Protein AF-A0AAW5ZWX5-F1 (afdb_monomer_lite)

Secondary structure (DSSP, 8-state):
-PPPP--TT-EETTEEEEEEEEEETTEEEEEEEETTS-EEEEEGGGS--SHHHHTSTT--SS-HHHHTEEE-TTT--EEE-SS--SSSSHHHHHHHHHHHHHHHHHHHHHH-TTHHHHHHHHHHHHHHH-HHHHHHHHHHHHHHHHHHHHHHHT-HHHHHHHHHHHHHHHHHHHHHHHHHHHHHHHSS-HHHHHHHHHHHHHHHHHHHHHHHHHHTTSHHHHHHHHHHHHHHHHHHHHHHHH-HHHHHHHHHHHHHHHHHHHHHHHHHHHHHHHHHH--S-SSS----

Structure (mmCIF, N/CA/C/O backbone):
data_AF-A0AAW5ZWX5-F1
#
_entry.id   AF-A0AAW5ZWX5-F1
#
loop_
_atom_site.group_PDB
_atom_site.id
_atom_site.type_symbol
_atom_site.label_atom_id
_atom_site.label_alt_id
_atom_site.label_comp_id
_atom_site.label_asym_id
_atom_site.label_entity_id
_atom_site.label_seq_id
_atom_site.pdbx_PDB_ins_code
_atom_site.Cartn_x
_atom_site.Cartn_y
_atom_site.Cartn_z
_atom_site.occupancy
_atom_site.B_iso_or_equiv
_atom_site.auth_seq_id
_atom_site.auth_comp_id
_atom_site.auth_asym_id
_atom_site.auth_atom_id
_atom_site.pdbx_PDB_model_num
ATOM 1 N N . MET A 1 1 ? -37.765 9.827 68.245 1.00 47.25 1 MET A N 1
ATOM 2 C CA . MET A 1 1 ? -36.889 9.021 67.365 1.00 47.25 1 MET A CA 1
ATOM 3 C C . MET A 1 1 ? -37.736 8.563 66.187 1.00 47.25 1 MET A C 1
ATOM 5 O O . MET A 1 1 ? -38.776 7.971 66.452 1.00 47.25 1 MET A O 1
ATOM 9 N N . PRO A 1 2 ? -37.403 8.897 64.927 1.00 55.81 2 PRO A N 1
ATOM 10 C CA . PRO A 1 2 ? -38.155 8.380 63.786 1.00 55.81 2 PRO A CA 1
ATOM 11 C C . PRO A 1 2 ? -38.077 6.848 63.760 1.00 55.81 2 PRO A C 1
ATOM 13 O O . PRO A 1 2 ? -37.060 6.272 64.149 1.00 55.81 2 PRO A O 1
ATOM 16 N N . ALA A 1 3 ? -39.161 6.202 63.329 1.00 70.38 3 ALA A N 1
ATOM 17 C CA . ALA A 1 3 ? -39.229 4.750 63.227 1.00 70.38 3 ALA A CA 1
ATOM 18 C C . ALA A 1 3 ? -38.092 4.210 62.333 1.00 70.38 3 ALA A C 1
ATOM 20 O O . ALA A 1 3 ? -37.726 4.864 61.348 1.00 70.38 3 ALA A O 1
ATOM 21 N N . PRO A 1 4 ? -37.518 3.035 62.653 1.00 73.31 4 PRO A N 1
ATOM 22 C CA . PRO A 1 4 ? -36.452 2.447 61.854 1.00 73.31 4 PRO A CA 1
ATOM 23 C C . PRO A 1 4 ? -36.954 2.210 60.429 1.00 73.31 4 PRO A C 1
ATOM 25 O O . PRO A 1 4 ? -37.905 1.460 60.218 1.00 73.31 4 PRO A O 1
ATOM 28 N N . LEU A 1 5 ? -36.308 2.860 59.456 1.00 81.75 5 LEU A N 1
ATOM 29 C CA . LEU A 1 5 ? -36.684 2.781 58.047 1.00 81.75 5 LEU A CA 1
ATOM 30 C C . LEU A 1 5 ? -36.715 1.313 57.603 1.00 81.75 5 LEU A C 1
ATOM 32 O O . LEU A 1 5 ? -35.699 0.616 57.680 1.00 81.75 5 LEU A O 1
ATOM 36 N N . ASP A 1 6 ? -37.882 0.840 57.170 1.00 86.88 6 ASP A N 1
ATOM 37 C CA . ASP A 1 6 ? -38.039 -0.500 56.617 1.00 86.88 6 ASP A CA 1
ATOM 38 C C . ASP A 1 6 ? -38.201 -0.457 55.097 1.00 86.88 6 ASP A C 1
ATOM 40 O O . ASP A 1 6 ? -39.084 0.217 54.554 1.00 86.88 6 ASP A O 1
ATOM 44 N N . LEU A 1 7 ? -37.284 -1.139 54.415 1.00 86.81 7 LEU A N 1
ATOM 45 C CA . LEU A 1 7 ? -37.233 -1.247 52.965 1.00 86.81 7 LEU A CA 1
ATOM 46 C C . LEU A 1 7 ? -37.611 -2.650 52.486 1.00 86.81 7 LEU A C 1
ATOM 48 O O . LEU A 1 7 ? -37.669 -2.839 51.273 1.00 86.81 7 LEU A O 1
ATOM 52 N N . ALA A 1 8 ? -37.882 -3.604 53.386 1.00 89.56 8 ALA A N 1
ATOM 53 C CA . ALA A 1 8 ? -38.293 -4.956 53.019 1.00 89.56 8 ALA A CA 1
ATOM 54 C C . ALA A 1 8 ? -39.524 -4.934 52.093 1.00 89.56 8 ALA A C 1
ATOM 56 O O . ALA A 1 8 ? -40.445 -4.135 52.263 1.00 89.56 8 ALA A O 1
ATOM 57 N N . GLY A 1 9 ? -39.504 -5.769 51.054 1.00 89.50 9 GLY A N 1
ATOM 58 C CA . GLY A 1 9 ? -40.560 -5.859 50.044 1.00 89.50 9 GLY A CA 1
ATOM 59 C C . GLY A 1 9 ? -40.586 -4.728 49.008 1.00 89.50 9 GLY A C 1
ATOM 60 O O . GLY A 1 9 ? -41.332 -4.819 48.034 1.00 89.50 9 GLY A O 1
ATOM 61 N N . ARG A 1 10 ? -39.779 -3.665 49.154 1.00 91.38 10 ARG A N 1
ATOM 62 C CA . ARG A 1 10 ? -39.759 -2.560 48.181 1.00 91.38 10 ARG A CA 1
ATOM 63 C C . ARG A 1 10 ? -38.979 -2.919 46.918 1.00 91.38 10 ARG A C 1
ATOM 65 O O . ARG A 1 10 ? -37.985 -3.644 46.957 1.00 91.38 10 ARG A O 1
ATOM 72 N N . VAL A 1 11 ? -39.406 -2.342 45.794 1.00 91.31 11 VAL A N 1
ATOM 73 C CA . VAL A 1 11 ? -38.775 -2.516 44.479 1.00 91.31 11 VAL A CA 1
ATOM 74 C C . VAL A 1 11 ? -38.145 -1.202 44.018 1.00 91.31 11 VAL A C 1
ATOM 76 O O . VAL A 1 11 ? -38.793 -0.158 43.986 1.00 91.31 11 VAL A O 1
ATOM 79 N N . PHE A 1 12 ? -36.874 -1.265 43.632 1.00 89.44 12 PHE A N 1
ATOM 80 C CA . PHE A 1 12 ? -36.068 -0.155 43.141 1.00 89.44 12 PHE A CA 1
ATOM 81 C C . PHE A 1 12 ? -35.473 -0.514 41.774 1.00 89.44 12 PHE A C 1
ATOM 83 O O . PHE A 1 12 ? -34.408 -1.125 41.676 1.00 89.44 12 PHE A O 1
ATOM 90 N N . GLY A 1 13 ? -36.166 -0.141 40.695 1.00 89.56 13 GLY A N 1
ATOM 91 C CA . GLY A 1 13 ? -35.765 -0.507 39.335 1.00 89.56 13 GLY A CA 1
ATOM 92 C C . GLY A 1 13 ? -35.835 -2.021 39.119 1.00 89.56 13 GLY A C 1
ATOM 93 O O . GLY A 1 13 ? -36.920 -2.588 39.095 1.00 89.56 13 GLY A O 1
ATOM 94 N N . GLN A 1 14 ? -34.681 -2.671 38.967 1.00 90.69 14 GLN A N 1
ATOM 95 C CA . GLN A 1 14 ? -34.542 -4.126 38.839 1.00 90.69 14 GLN A CA 1
ATOM 96 C C . GLN A 1 14 ? -34.227 -4.839 40.163 1.00 90.69 14 GLN A C 1
ATOM 98 O O . GLN A 1 14 ? -34.049 -6.055 40.150 1.00 90.69 14 GLN A O 1
ATOM 103 N N . LEU A 1 15 ? -34.113 -4.123 41.285 1.00 94.56 15 LEU A N 1
ATOM 104 C CA . LEU A 1 15 ? -33.815 -4.699 42.599 1.00 94.56 15 LEU A CA 1
ATOM 105 C C . LEU A 1 15 ? -35.076 -4.795 43.459 1.00 94.56 15 LEU A C 1
ATOM 107 O O . LEU A 1 15 ? -35.760 -3.798 43.659 1.00 94.56 15 LEU A O 1
ATOM 111 N N . THR A 1 16 ? -35.332 -5.963 44.035 1.00 94.81 16 THR A N 1
ATOM 112 C CA . THR A 1 16 ? -36.359 -6.199 45.055 1.00 94.81 16 THR A CA 1
ATOM 113 C C . THR A 1 16 ? -35.671 -6.450 46.390 1.00 94.81 16 THR A C 1
ATOM 115 O O . THR A 1 16 ? -34.861 -7.370 46.503 1.00 94.81 16 THR A O 1
ATOM 118 N N . VAL A 1 17 ? -35.968 -5.645 47.405 1.00 95.12 17 VAL A N 1
ATOM 119 C CA . VAL A 1 17 ? -35.427 -5.837 48.756 1.00 95.12 17 VAL A CA 1
ATOM 120 C C . VAL A 1 17 ? -36.163 -6.999 49.419 1.00 95.12 17 VAL A C 1
ATOM 122 O O . VAL A 1 17 ? -37.382 -6.953 49.561 1.00 95.12 17 VAL A O 1
ATOM 125 N N . LEU A 1 18 ? -35.431 -8.038 49.813 1.00 94.38 18 LEU A N 1
ATOM 126 C CA . LEU A 1 18 ? -35.999 -9.213 50.473 1.00 94.38 18 LEU A CA 1
ATOM 127 C C . LEU A 1 18 ? -36.124 -8.970 51.976 1.00 94.38 18 LEU A C 1
ATOM 129 O O . LEU A 1 18 ? -37.216 -9.019 52.527 1.00 94.38 18 LEU A O 1
ATOM 133 N N . GLU A 1 19 ? -35.002 -8.661 52.620 1.00 93.56 19 GLU A N 1
ATOM 134 C CA . GLU A 1 19 ? -34.905 -8.579 54.075 1.00 93.56 19 GLU A CA 1
ATOM 135 C C . GLU A 1 19 ? -33.759 -7.660 54.517 1.00 93.56 19 GLU A C 1
ATOM 137 O O . GLU A 1 19 ? -32.901 -7.249 53.720 1.00 93.56 19 GLU A O 1
ATOM 142 N N . ARG A 1 20 ? -33.754 -7.325 55.811 1.00 91.94 20 ARG A N 1
ATOM 143 C CA . ARG A 1 20 ? -32.635 -6.625 56.451 1.00 91.94 20 ARG A CA 1
ATOM 144 C C . ARG A 1 20 ? -31.433 -7.564 56.523 1.00 91.94 20 ARG A C 1
ATOM 146 O O . ARG A 1 20 ? -31.538 -8.655 57.069 1.00 91.94 20 ARG A O 1
ATOM 153 N N . GLY A 1 21 ? -30.305 -7.121 55.975 1.00 89.06 21 GLY A N 1
ATOM 154 C CA . GLY A 1 21 ? -29.032 -7.830 56.067 1.00 89.06 21 GLY A CA 1
ATOM 155 C C . GLY A 1 21 ? -28.239 -7.453 57.319 1.00 89.06 21 GLY A C 1
ATOM 156 O O . GLY A 1 21 ? -28.729 -6.766 58.220 1.00 89.06 21 GLY A O 1
ATOM 157 N N . GLU A 1 22 ? -26.978 -7.874 57.348 1.00 88.81 22 GLU A N 1
ATOM 158 C CA . GLU A 1 22 ? -26.057 -7.572 58.441 1.00 88.81 22 GLU A CA 1
ATOM 159 C C . GLU A 1 22 ? -25.723 -6.071 58.508 1.00 88.81 22 GLU A C 1
ATOM 161 O O . GLU A 1 22 ? -25.629 -5.367 57.497 1.00 88.81 22 GLU A O 1
ATOM 166 N N . LYS A 1 23 ? -25.550 -5.548 59.722 1.00 87.56 23 LYS A N 1
ATOM 167 C CA . LYS A 1 23 ? -25.126 -4.163 59.926 1.00 87.56 23 LYS A CA 1
ATOM 168 C C . LYS A 1 23 ? -23.601 -4.104 59.985 1.00 87.56 23 LYS A C 1
ATOM 170 O O . LYS A 1 23 ? -22.999 -4.540 60.959 1.00 87.56 23 LYS A O 1
ATOM 175 N N . LEU A 1 24 ? -22.984 -3.503 58.970 1.00 86.19 24 LEU A N 1
ATOM 176 C CA . LEU A 1 24 ? -21.535 -3.298 58.903 1.00 86.19 24 LEU A CA 1
ATOM 177 C C . LEU A 1 24 ? -21.199 -1.858 59.313 1.00 86.19 24 LEU A C 1
ATOM 179 O O . LEU A 1 24 ? -21.461 -0.896 58.580 1.00 86.19 24 LEU A O 1
ATOM 183 N N . GLY A 1 25 ? -20.631 -1.706 60.511 1.00 86.25 25 GLY A N 1
ATOM 184 C CA . GLY A 1 25 ? -20.305 -0.407 61.102 1.00 86.25 25 GLY A CA 1
ATOM 185 C C . GLY A 1 25 ? -21.554 0.448 61.344 1.00 86.25 25 GLY A C 1
ATOM 186 O O . GLY A 1 25 ? -22.499 0.035 62.017 1.00 86.25 25 GLY A O 1
ATOM 187 N N . THR A 1 26 ? -21.577 1.660 60.788 1.00 85.12 26 THR A N 1
ATOM 188 C CA . THR A 1 26 ? -22.726 2.578 60.892 1.00 85.12 26 THR A CA 1
ATOM 189 C C . THR A 1 26 ? -23.783 2.360 59.809 1.00 85.12 26 THR A C 1
ATOM 191 O O . THR A 1 26 ? -24.870 2.930 59.898 1.00 85.12 26 THR A O 1
ATOM 194 N N . THR A 1 27 ? -23.499 1.541 58.791 1.00 86.94 27 THR A N 1
ATOM 195 C CA . THR A 1 27 ? -24.367 1.380 57.618 1.00 86.94 27 THR A CA 1
ATOM 196 C C . THR A 1 27 ? -25.171 0.086 57.700 1.00 86.94 27 THR A C 1
ATOM 198 O O . THR A 1 27 ? -24.612 -1.000 57.825 1.00 86.94 27 THR A O 1
ATOM 201 N N . GLN A 1 28 ? -26.494 0.195 57.576 1.00 90.81 28 GLN A N 1
ATOM 202 C CA . GLN A 1 28 ? -27.381 -0.956 57.408 1.00 90.81 28 GLN A CA 1
ATOM 203 C C . GLN A 1 28 ? -27.284 -1.493 55.975 1.00 90.81 28 GLN A C 1
ATOM 205 O O . GLN A 1 28 ? -27.368 -0.713 55.020 1.00 90.81 28 GLN A O 1
ATOM 210 N N . TRP A 1 29 ? -27.142 -2.808 55.815 1.00 92.81 29 TRP A N 1
ATOM 211 C CA . TRP A 1 29 ? -27.197 -3.468 54.510 1.00 92.81 29 TRP A CA 1
ATOM 212 C C . TRP A 1 29 ? -28.540 -4.164 54.310 1.00 92.81 29 TRP A C 1
ATOM 214 O O . TRP A 1 29 ? -29.235 -4.522 55.263 1.00 92.81 29 TRP A O 1
ATOM 224 N N . TRP A 1 30 ? -28.921 -4.311 53.049 1.00 94.06 30 TRP A N 1
ATOM 225 C CA . TRP A 1 30 ? -30.201 -4.865 52.632 1.00 94.06 30 TRP A CA 1
ATOM 226 C C . TRP A 1 30 ? -29.962 -5.965 51.612 1.00 94.06 30 TRP A C 1
ATOM 228 O O . TRP A 1 30 ? -29.302 -5.728 50.594 1.00 94.06 30 TRP A O 1
ATOM 238 N N . ARG A 1 31 ? -30.523 -7.148 51.863 1.00 94.12 31 ARG A N 1
ATOM 239 C CA . ARG A 1 31 ? -30.413 -8.281 50.948 1.00 94.12 31 ARG A CA 1
ATOM 240 C C . ARG A 1 31 ? -31.377 -8.058 49.792 1.00 94.12 31 ARG A C 1
ATOM 242 O O . ARG A 1 31 ? -32.594 -8.077 49.975 1.00 94.12 31 ARG A O 1
ATOM 249 N N . CYS A 1 32 ? -30.843 -7.799 48.604 1.00 94.81 32 CYS A N 1
ATOM 250 C CA . CYS A 1 32 ? -31.632 -7.428 47.432 1.00 94.81 32 CYS A CA 1
ATOM 251 C C . CYS A 1 32 ? -31.537 -8.508 46.352 1.00 94.81 32 CYS A C 1
ATOM 253 O O . CYS A 1 32 ? -30.446 -8.959 46.009 1.00 94.81 32 CYS A O 1
ATOM 255 N N . ARG A 1 33 ? -32.671 -8.892 45.761 1.00 94.19 33 ARG A N 1
ATOM 256 C CA . ARG A 1 33 ? -32.747 -9.780 44.596 1.00 94.19 33 ARG A CA 1
ATOM 257 C C . ARG A 1 33 ? -32.938 -8.963 43.328 1.00 94.19 33 ARG A C 1
ATOM 259 O O . ARG A 1 33 ? -33.890 -8.204 43.210 1.00 94.19 33 ARG A O 1
ATOM 266 N N . CYS A 1 34 ? -32.047 -9.136 42.363 1.00 94.69 34 CYS A N 1
ATOM 267 C CA . CYS A 1 34 ? -32.201 -8.565 41.032 1.00 94.69 34 CYS A CA 1
ATOM 268 C C . CYS A 1 34 ? -33.161 -9.407 40.182 1.00 94.69 34 CYS A C 1
ATOM 270 O O . CYS A 1 34 ? -33.232 -10.626 40.354 1.00 94.69 34 CYS A O 1
ATOM 272 N N . THR A 1 35 ? -33.822 -8.792 39.202 1.00 92.25 35 THR A N 1
ATOM 273 C CA . THR A 1 35 ? -34.637 -9.488 38.185 1.00 92.25 35 THR A CA 1
ATOM 274 C C . THR A 1 35 ? -33.859 -10.575 37.436 1.00 92.25 35 THR A C 1
ATOM 276 O O . THR A 1 35 ? -34.441 -11.580 37.045 1.00 92.25 35 THR A O 1
ATOM 279 N N . CYS A 1 36 ? -32.531 -10.447 37.317 1.00 88.50 36 CYS A N 1
ATOM 280 C CA . CYS A 1 36 ? -31.659 -11.489 36.761 1.00 88.50 36 CYS A CA 1
ATOM 281 C C . CYS A 1 36 ? -31.446 -12.706 37.689 1.00 88.50 36 CYS A C 1
ATOM 283 O O . CYS A 1 36 ? -30.623 -13.566 37.390 1.00 88.50 36 CYS A O 1
ATOM 285 N N . GLY A 1 37 ? -32.090 -12.745 38.860 1.00 89.81 37 GLY A N 1
ATOM 286 C CA . GLY A 1 37 ? -31.992 -13.826 39.844 1.00 89.81 37 GLY A CA 1
ATOM 287 C C . GLY A 1 37 ? -30.836 -13.707 40.843 1.00 89.81 37 GLY A C 1
ATOM 288 O O . GLY A 1 37 ? -30.843 -14.409 41.850 1.00 89.81 37 GLY A O 1
ATOM 289 N N . ARG A 1 38 ? -29.869 -12.803 40.626 1.00 91.44 38 ARG A N 1
ATOM 290 C CA . ARG A 1 38 ? -28.740 -12.600 41.550 1.00 91.44 38 ARG A CA 1
ATOM 291 C C . ARG A 1 38 ? -29.207 -11.912 42.831 1.00 91.44 38 ARG A C 1
ATOM 293 O O . ARG A 1 38 ? -29.850 -10.866 42.759 1.00 91.44 38 ARG A O 1
ATOM 300 N N . VAL A 1 39 ? -28.807 -12.458 43.974 1.00 94.06 39 VAL A N 1
ATOM 301 C CA . VAL A 1 39 ? -28.972 -11.826 45.286 1.00 94.06 39 VAL A CA 1
ATOM 302 C C . VAL A 1 39 ? -27.648 -11.175 45.689 1.00 94.06 39 VAL A C 1
ATOM 304 O O . VAL A 1 39 ? -26.603 -11.817 45.599 1.00 94.06 39 VAL A O 1
ATOM 307 N N . GLU A 1 40 ? -27.676 -9.900 46.070 1.00 93.00 40 GLU A N 1
ATOM 308 C CA . GLU A 1 40 ? -26.515 -9.170 46.590 1.00 93.00 40 GLU A CA 1
ATOM 309 C C . GLU A 1 40 ? -26.921 -8.273 47.763 1.00 93.00 40 GLU A C 1
ATOM 311 O O . GLU A 1 40 ? -28.025 -7.721 47.781 1.00 93.00 40 GLU A O 1
ATOM 316 N N . ASP A 1 41 ? -26.026 -8.125 48.737 1.00 93.69 41 ASP A N 1
ATOM 317 C CA . ASP A 1 41 ? -26.229 -7.208 49.852 1.00 93.69 41 ASP A CA 1
ATOM 318 C C . ASP A 1 41 ? -25.810 -5.797 49.427 1.00 93.69 41 ASP A C 1
ATOM 320 O O . ASP A 1 41 ? -24.696 -5.568 48.946 1.00 93.69 41 ASP A O 1
ATOM 324 N N . ILE A 1 42 ? -26.728 -4.841 49.569 1.00 91.75 42 ILE A N 1
ATOM 325 C CA . ILE A 1 42 ? -26.547 -3.458 49.122 1.00 91.75 42 ILE A CA 1
ATOM 326 C C . ILE A 1 42 ? -26.645 -2.535 50.338 1.00 91.75 42 ILE A C 1
ATOM 328 O O . ILE A 1 42 ? -27.607 -2.632 51.106 1.00 91.75 42 ILE A O 1
ATOM 332 N N . PRO A 1 43 ? -25.692 -1.607 50.533 1.00 91.75 43 PRO A N 1
ATOM 333 C CA . PRO A 1 43 ? -25.765 -0.666 51.638 1.00 91.75 43 PRO A CA 1
ATOM 334 C C . PRO A 1 43 ? -26.931 0.313 51.444 1.00 91.75 43 PRO A C 1
ATOM 336 O O . PRO A 1 43 ? -27.180 0.792 50.336 1.00 91.75 43 PRO A O 1
ATOM 339 N N . GLN A 1 44 ? -27.610 0.670 52.537 1.00 89.62 44 GLN A N 1
ATOM 340 C CA . GLN A 1 44 ? -28.824 1.495 52.515 1.00 89.62 44 GLN A CA 1
ATOM 341 C C . GLN A 1 44 ? -28.659 2.813 51.743 1.00 89.62 44 GLN A C 1
ATOM 343 O O . GLN A 1 44 ? -29.567 3.210 51.020 1.00 89.62 44 GLN A O 1
ATOM 348 N N . HIS A 1 45 ? -27.501 3.474 51.844 1.00 87.12 45 HIS A N 1
ATOM 349 C CA . HIS A 1 45 ? -27.251 4.756 51.172 1.00 87.12 45 HIS A CA 1
ATOM 350 C C . HIS A 1 45 ? -27.207 4.664 49.636 1.00 87.12 45 HIS A C 1
ATOM 352 O O . HIS A 1 45 ? -27.321 5.692 48.975 1.00 87.12 45 HIS A O 1
ATOM 358 N N . ARG A 1 46 ? -27.051 3.460 49.064 1.00 90.69 46 ARG A N 1
ATOM 359 C CA . ARG A 1 46 ? -27.099 3.220 47.612 1.00 90.69 46 ARG A CA 1
ATOM 360 C C . ARG A 1 46 ? -28.492 2.866 47.101 1.00 90.69 46 ARG A C 1
ATOM 362 O O . ARG A 1 46 ? -28.688 2.811 45.888 1.00 90.69 46 ARG A O 1
ATOM 369 N N . LEU A 1 47 ? -29.453 2.625 47.991 1.00 90.38 47 LEU A N 1
ATOM 370 C CA . LEU A 1 47 ? -30.842 2.375 47.620 1.00 90.38 47 LEU A CA 1
ATOM 371 C C . LEU A 1 47 ? -31.614 3.703 47.568 1.00 90.38 47 LEU A C 1
ATOM 373 O O . LEU A 1 47 ? -31.490 4.518 48.484 1.00 90.38 47 LEU A O 1
ATOM 377 N N . PRO A 1 48 ? -32.444 3.944 46.540 1.00 86.56 48 PRO A N 1
ATOM 378 C CA . PRO A 1 48 ? -33.206 5.182 46.399 1.00 86.56 48 PRO A CA 1
ATOM 379 C C . PRO A 1 48 ? -34.420 5.195 47.343 1.00 86.56 48 PRO A C 1
ATOM 381 O O . PRO A 1 48 ? -35.564 5.069 46.917 1.00 86.56 48 PRO A O 1
ATOM 384 N N . HIS A 1 49 ? -34.168 5.343 48.644 1.00 84.19 49 HIS A N 1
ATOM 385 C CA . HIS A 1 49 ? -35.208 5.345 49.677 1.00 84.19 49 HIS A CA 1
ATOM 386 C C . HIS A 1 49 ? -35.771 6.742 49.998 1.00 84.19 49 HIS A C 1
ATOM 388 O O . HIS A 1 49 ? -36.799 6.849 50.662 1.00 84.19 49 HIS A O 1
ATOM 394 N N . SER A 1 50 ? -35.101 7.817 49.569 1.00 82.12 50 SER A N 1
ATOM 395 C CA . SER A 1 50 ? -35.542 9.208 49.738 1.00 82.12 50 SER A CA 1
ATOM 396 C C . SER A 1 50 ? -35.227 10.045 48.494 1.00 82.12 50 SER A C 1
ATOM 398 O O . SER A 1 50 ? -34.359 9.686 47.691 1.00 82.12 50 SER A O 1
ATOM 400 N N . ASN A 1 51 ? -35.893 11.198 48.355 1.00 79.06 51 ASN A N 1
ATOM 401 C CA . ASN A 1 51 ? -35.628 12.144 47.263 1.00 79.06 51 ASN A CA 1
ATOM 402 C C . ASN A 1 51 ? -34.177 12.649 47.257 1.00 79.06 51 ASN A C 1
ATOM 404 O O . ASN A 1 51 ? -33.585 12.797 46.192 1.00 79.06 51 ASN A O 1
ATOM 408 N N . THR A 1 52 ? -33.579 12.851 48.433 1.00 76.06 52 THR A N 1
ATOM 409 C CA . THR A 1 52 ? -32.170 13.247 48.567 1.00 76.06 52 THR A CA 1
ATOM 410 C C . THR A 1 52 ? -31.207 12.147 48.130 1.00 76.06 52 THR A C 1
ATOM 412 O O . THR A 1 52 ? -30.187 12.445 47.511 1.00 76.06 52 THR A O 1
ATOM 415 N N . THR A 1 53 ? -31.524 10.876 48.396 1.00 75.19 53 THR A N 1
ATOM 416 C CA . THR A 1 53 ? -30.692 9.753 47.948 1.00 75.19 53 THR A CA 1
ATOM 417 C C . THR A 1 53 ? -30.781 9.581 46.434 1.00 75.19 53 THR A C 1
ATOM 419 O O . THR A 1 53 ? -29.753 9.395 45.794 1.00 75.19 53 THR A O 1
ATOM 422 N N . ARG A 1 54 ? -31.967 9.753 45.830 1.00 71.94 54 ARG A N 1
ATOM 423 C CA . ARG A 1 54 ? -32.202 9.584 44.381 1.00 71.94 54 ARG A CA 1
ATOM 424 C C . ARG A 1 54 ? -31.342 10.492 43.486 1.00 71.94 54 ARG A C 1
ATOM 426 O O . ARG A 1 54 ? -31.081 10.128 42.344 1.00 71.94 54 ARG A O 1
ATOM 433 N N . ALA A 1 55 ? -30.891 11.638 43.999 1.00 76.62 55 ALA A N 1
ATOM 434 C CA . ALA A 1 55 ? -30.039 12.586 43.277 1.00 76.62 55 ALA A CA 1
ATOM 435 C C . ALA A 1 55 ? -28.540 12.211 43.264 1.00 76.62 55 ALA A C 1
ATOM 437 O O . ALA A 1 55 ? -27.749 12.872 42.588 1.00 76.62 55 ALA A O 1
ATOM 438 N N . ARG A 1 56 ? -28.116 11.178 44.006 1.00 80.94 56 ARG A N 1
ATOM 439 C CA . ARG A 1 56 ? -26.699 10.797 44.096 1.00 80.94 56 ARG A CA 1
ATOM 440 C C . ARG A 1 56 ? -26.264 9.893 42.939 1.00 80.94 56 ARG A C 1
ATOM 442 O O . ARG A 1 56 ? -27.028 9.072 42.440 1.00 80.94 56 ARG A O 1
ATOM 449 N N . ARG A 1 57 ? -24.995 10.014 42.534 1.00 79.06 57 ARG A N 1
ATOM 450 C CA . ARG A 1 57 ? -24.400 9.230 41.430 1.00 79.06 57 ARG A CA 1
ATOM 451 C C . ARG A 1 57 ? -24.150 7.756 41.770 1.00 79.06 57 ARG A C 1
ATOM 453 O O . ARG A 1 57 ? -23.955 6.958 40.861 1.00 79.06 57 ARG A O 1
ATOM 460 N N . ASP A 1 58 ? -24.107 7.397 43.049 1.00 85.06 58 ASP A N 1
ATOM 461 C CA . ASP A 1 58 ? -23.783 6.052 43.536 1.00 85.06 58 ASP A CA 1
ATOM 462 C C . ASP A 1 58 ? -25.015 5.172 43.801 1.00 85.06 58 ASP A C 1
ATOM 464 O O . ASP A 1 58 ? -24.860 4.012 44.192 1.00 85.06 58 ASP A O 1
ATOM 468 N N . VAL A 1 59 ? -26.219 5.698 43.553 1.00 89.88 59 VAL A N 1
ATOM 469 C CA . VAL A 1 59 ? -27.473 4.944 43.646 1.00 89.88 59 VAL A CA 1
ATOM 470 C C . VAL A 1 59 ? -27.488 3.802 42.641 1.00 89.88 59 VAL A C 1
ATOM 472 O O . VAL A 1 59 ? -27.101 3.952 41.480 1.00 89.88 59 VAL A O 1
ATOM 475 N N . VAL A 1 60 ? -27.975 2.647 43.082 1.00 90.38 60 VAL A N 1
ATOM 476 C CA . VAL A 1 60 ? -28.030 1.431 42.277 1.00 90.38 60 VAL A CA 1
ATOM 477 C C . VAL A 1 60 ? -29.473 0.999 42.056 1.00 90.38 60 VAL A C 1
ATOM 479 O O . VAL A 1 60 ? -30.290 1.008 42.970 1.00 90.38 60 VAL A O 1
ATOM 482 N N . TYR A 1 61 ? -29.770 0.603 40.821 1.00 90.75 61 TYR A N 1
ATOM 483 C CA . TYR A 1 61 ? -31.096 0.134 40.403 1.00 90.75 61 TYR A CA 1
ATOM 484 C C . TYR A 1 61 ? -31.070 -1.305 39.870 1.00 90.75 61 TYR A C 1
ATOM 486 O O . TYR A 1 61 ? -32.096 -1.818 39.448 1.00 90.75 61 TYR A O 1
ATOM 494 N N . ALA A 1 62 ? -29.904 -1.954 39.835 1.00 90.56 62 ALA A N 1
ATOM 495 C CA . ALA A 1 62 ? -29.720 -3.332 39.379 1.00 90.56 62 ALA A CA 1
ATOM 496 C C . ALA A 1 62 ? -28.482 -3.940 40.053 1.00 90.56 62 ALA A C 1
ATOM 498 O O . ALA A 1 62 ? -27.649 -3.202 40.597 1.00 90.56 62 ALA A O 1
ATOM 499 N N . CYS A 1 63 ? -28.323 -5.267 39.987 1.00 89.44 63 CYS A N 1
ATOM 500 C CA . CYS A 1 63 ? -27.148 -5.913 40.572 1.00 89.44 63 CYS A CA 1
ATOM 501 C C . CYS A 1 63 ? -25.844 -5.442 39.910 1.00 89.44 63 CYS A C 1
ATOM 503 O O . CYS A 1 63 ? -25.849 -4.924 38.787 1.00 89.44 63 CYS A O 1
ATOM 505 N N . ALA A 1 64 ? -24.704 -5.647 40.570 1.00 86.12 64 ALA A N 1
ATOM 506 C CA . ALA A 1 64 ? -23.394 -5.306 40.015 1.00 86.12 64 ALA A CA 1
ATOM 507 C C . ALA A 1 64 ? -23.161 -5.915 38.619 1.00 86.12 64 ALA A C 1
ATOM 509 O O . ALA A 1 64 ? -22.537 -5.275 37.775 1.00 86.12 64 ALA A O 1
ATOM 510 N N . ASN A 1 65 ? -23.710 -7.105 38.346 1.00 85.50 65 ASN A N 1
ATOM 511 C CA . ASN A 1 65 ? -23.559 -7.772 37.054 1.00 85.50 65 ASN A CA 1
ATOM 512 C C . ASN A 1 65 ? -24.381 -7.092 35.945 1.00 85.50 65 ASN A C 1
ATOM 514 O O . ASN A 1 65 ? -23.842 -6.721 34.901 1.00 85.50 65 ASN A O 1
ATOM 518 N N . CYS A 1 66 ? -25.670 -6.850 36.199 1.00 86.75 66 CYS A N 1
ATOM 519 C CA . CYS A 1 66 ? -26.566 -6.146 35.278 1.00 86.75 66 CYS A CA 1
ATOM 520 C C . CYS A 1 66 ? -26.062 -4.730 34.976 1.00 86.75 66 CYS A C 1
ATOM 522 O O . CYS A 1 66 ? -26.033 -4.326 33.820 1.00 86.75 66 CYS A O 1
ATOM 524 N N . ARG A 1 67 ? -25.549 -4.008 35.982 1.00 85.06 67 ARG A N 1
ATOM 525 C CA . ARG A 1 67 ? -24.947 -2.674 35.792 1.00 85.06 67 ARG A CA 1
ATOM 526 C C . ARG A 1 67 ? -23.663 -2.686 34.959 1.00 85.06 67 ARG A C 1
ATOM 528 O O . ARG A 1 67 ? -23.329 -1.685 34.334 1.00 85.06 67 ARG A O 1
ATOM 535 N N . GLN A 1 68 ? -22.929 -3.796 34.965 1.00 84.75 68 GLN A N 1
ATOM 536 C CA . GLN A 1 68 ? -21.706 -3.979 34.176 1.00 84.75 68 GLN A CA 1
ATOM 537 C C . GLN A 1 68 ? -21.973 -4.608 32.804 1.00 84.75 68 GLN A C 1
ATOM 539 O O . GLN A 1 68 ? -21.028 -4.800 32.037 1.00 84.75 68 GLN A O 1
ATOM 544 N N . THR A 1 69 ? -23.232 -4.935 32.497 1.00 86.88 69 THR A N 1
ATOM 545 C CA . THR A 1 69 ? -23.628 -5.479 31.196 1.00 86.88 69 THR A CA 1
ATOM 546 C C . THR A 1 69 ? -23.607 -4.362 30.163 1.00 86.88 69 THR A C 1
ATOM 548 O O . THR A 1 69 ? -24.189 -3.299 30.363 1.00 86.88 69 THR A O 1
ATOM 551 N N . ARG A 1 70 ? -22.916 -4.596 29.053 1.00 87.62 70 ARG A N 1
ATOM 552 C CA . ARG A 1 70 ? -22.774 -3.668 27.931 1.00 87.62 70 ARG A CA 1
ATOM 553 C C . ARG A 1 70 ? -23.058 -4.398 26.635 1.00 87.62 70 ARG A C 1
ATOM 555 O O . ARG A 1 70 ? -22.833 -5.599 26.548 1.00 87.62 70 ARG A O 1
ATOM 562 N N . ILE A 1 71 ? -23.499 -3.667 25.623 1.00 91.25 71 ILE A N 1
ATOM 563 C CA . ILE A 1 71 ? -23.659 -4.190 24.266 1.00 91.25 71 ILE A CA 1
ATOM 564 C C . ILE A 1 71 ? -22.387 -3.863 23.489 1.00 91.25 71 ILE A C 1
ATOM 566 O O . ILE A 1 71 ? -21.911 -2.728 23.517 1.00 91.25 71 ILE A O 1
ATOM 570 N N . CYS A 1 72 ? -21.805 -4.858 22.829 1.00 94.19 72 CYS A N 1
ATOM 571 C CA . CYS A 1 72 ? -20.628 -4.654 21.999 1.00 94.19 72 CYS A CA 1
ATOM 572 C C . CYS A 1 72 ? -20.989 -3.825 20.765 1.00 94.19 72 CYS A C 1
ATOM 574 O O . CYS A 1 72 ? -21.827 -4.242 19.970 1.00 94.19 72 CYS A O 1
ATOM 576 N N . SER A 1 73 ? -20.294 -2.704 20.554 1.00 92.69 73 SER A N 1
ATOM 577 C CA . SER A 1 73 ? -20.491 -1.843 19.378 1.00 92.69 73 SER A CA 1
ATOM 578 C C . SER A 1 73 ? -20.128 -2.512 18.047 1.00 92.69 73 SER A C 1
ATOM 580 O O . SER A 1 73 ? -20.512 -2.010 16.998 1.00 92.69 73 SER A O 1
ATOM 582 N N . GLN A 1 74 ? -19.384 -3.623 18.083 1.00 93.75 74 GLN A N 1
ATOM 583 C CA . GLN A 1 74 ? -18.934 -4.339 16.892 1.00 93.75 74 GLN A CA 1
ATOM 584 C C . GLN A 1 74 ? -19.830 -5.524 16.517 1.00 93.75 74 GLN A C 1
ATOM 586 O O . GLN A 1 74 ? -20.118 -5.713 15.340 1.00 93.75 74 GLN A O 1
ATOM 591 N N . CYS A 1 75 ? -20.213 -6.362 17.486 1.00 94.38 75 CYS A N 1
ATOM 592 C CA . CYS A 1 75 ? -20.952 -7.603 17.223 1.00 94.38 75 CYS A CA 1
ATOM 593 C C . CYS A 1 75 ? -22.358 -7.641 17.830 1.00 94.38 75 CYS A C 1
ATOM 595 O O . CYS A 1 75 ? -23.066 -8.617 17.626 1.00 94.38 75 CYS A O 1
ATOM 597 N N . GLY A 1 76 ? -22.764 -6.625 18.598 1.00 91.75 76 GLY A N 1
ATOM 598 C CA . GLY A 1 76 ? -24.085 -6.569 19.232 1.00 91.75 76 GLY A CA 1
ATOM 599 C C . GLY A 1 76 ? -24.263 -7.491 20.444 1.00 91.75 76 GLY A C 1
ATOM 600 O O . GLY A 1 76 ? -25.268 -7.393 21.139 1.00 91.75 76 GLY A O 1
ATOM 601 N N . ASN A 1 77 ? -23.286 -8.347 20.757 1.00 92.75 77 ASN A N 1
ATOM 602 C CA . ASN A 1 77 ? -23.386 -9.243 21.906 1.00 92.75 77 ASN A CA 1
ATOM 603 C C . ASN A 1 77 ? -23.304 -8.481 23.229 1.00 92.75 77 ASN A C 1
ATOM 605 O O . ASN A 1 77 ? -22.496 -7.560 23.394 1.00 92.75 77 ASN A O 1
ATOM 609 N N . THR A 1 78 ? -24.093 -8.925 24.203 1.00 91.31 78 THR A N 1
ATOM 610 C CA . THR A 1 78 ? -24.003 -8.459 25.585 1.00 91.31 78 THR A CA 1
ATOM 611 C C . THR A 1 78 ? -22.779 -9.057 26.270 1.00 91.31 78 THR A C 1
ATOM 613 O O . THR A 1 78 ? -22.541 -10.260 26.186 1.00 91.31 78 THR A O 1
ATOM 616 N N . PHE A 1 79 ? -22.002 -8.237 26.970 1.00 90.62 79 PHE A N 1
ATOM 617 C CA . PHE A 1 79 ? -20.812 -8.669 27.697 1.00 90.62 79 PHE A CA 1
ATOM 618 C C . PHE A 1 79 ? -20.639 -7.885 28.997 1.00 90.62 79 PHE A C 1
ATOM 620 O O . PHE A 1 79 ? -21.147 -6.774 29.139 1.00 90.62 79 PHE A O 1
ATOM 627 N N . HIS A 1 80 ? -19.867 -8.441 29.929 1.00 87.69 80 HIS A N 1
ATOM 628 C CA . HIS A 1 80 ? -19.517 -7.764 31.174 1.00 87.69 80 HIS A CA 1
ATOM 629 C C . HIS A 1 80 ? -18.112 -7.172 31.102 1.00 87.69 80 HIS A C 1
ATOM 631 O O . HIS A 1 80 ? -17.171 -7.792 30.592 1.00 87.69 80 HIS A O 1
ATOM 637 N N . ALA A 1 81 ? -17.953 -5.958 31.622 1.00 82.75 81 ALA A N 1
ATOM 638 C CA . ALA A 1 81 ? -16.644 -5.342 31.770 1.00 82.75 81 ALA A CA 1
ATOM 639 C C . ALA A 1 81 ? -16.570 -4.469 33.017 1.00 82.75 81 ALA A C 1
ATOM 641 O O . ALA A 1 81 ? -17.432 -3.623 33.250 1.00 82.75 81 ALA A O 1
ATOM 642 N N . LYS A 1 82 ? -15.488 -4.653 33.782 1.00 78.69 82 LYS A N 1
ATOM 643 C CA . LYS A 1 82 ? -15.175 -3.827 34.954 1.00 78.69 82 LYS A CA 1
ATOM 644 C C . LYS A 1 82 ? -14.822 -2.388 34.560 1.00 78.69 82 LYS A C 1
ATOM 646 O O . LYS A 1 82 ? -15.169 -1.459 35.277 1.00 78.69 82 LYS A O 1
ATOM 651 N N . MET A 1 83 ? -14.155 -2.211 33.417 1.00 79.75 83 MET A N 1
ATOM 652 C CA . MET A 1 83 ? -13.760 -0.910 32.870 1.00 79.75 83 MET A CA 1
ATOM 653 C C . MET A 1 83 ? -14.592 -0.526 31.642 1.00 79.75 83 MET A C 1
ATOM 655 O O . MET A 1 83 ? -15.104 -1.408 30.942 1.00 79.75 83 MET A O 1
ATOM 659 N N . PRO A 1 84 ? -14.727 0.782 31.352 1.00 80.75 84 PRO A N 1
ATOM 660 C CA . PRO A 1 84 ? -15.487 1.243 30.209 1.00 80.75 84 PRO A CA 1
ATOM 661 C C . PRO A 1 84 ? -14.790 0.905 28.892 1.00 80.75 84 PRO A C 1
ATOM 663 O O . PRO A 1 84 ? -13.922 1.634 28.430 1.00 80.75 84 PRO A O 1
ATOM 666 N N . ARG A 1 85 ? -15.216 -0.194 28.267 1.00 86.00 85 ARG A N 1
ATOM 667 C CA . ARG A 1 85 ? -14.842 -0.561 26.896 1.00 86.00 85 ARG A CA 1
ATOM 668 C C . ARG A 1 85 ? -16.074 -0.649 26.002 1.00 86.00 85 ARG A C 1
ATOM 670 O O . ARG A 1 85 ? -17.171 -0.943 26.486 1.00 86.00 85 ARG A O 1
ATOM 677 N N . ALA A 1 86 ? -15.878 -0.371 24.716 1.00 88.06 86 ALA A N 1
ATOM 678 C CA . ALA A 1 86 ? -16.927 -0.415 23.697 1.00 88.06 86 ALA A CA 1
ATOM 679 C C . ALA A 1 86 ? -17.173 -1.841 23.172 1.00 88.06 86 ALA A C 1
ATOM 681 O O . ALA A 1 86 ? -18.275 -2.164 22.731 1.00 88.06 86 ALA A O 1
ATOM 682 N N . CYS A 1 87 ? -16.155 -2.707 23.248 1.00 93.81 87 CYS A N 1
ATOM 683 C CA . CYS A 1 87 ? -16.181 -4.041 22.657 1.00 93.81 87 CYS A CA 1
ATOM 684 C C . CYS A 1 87 ? -15.976 -5.177 23.668 1.00 93.81 87 CYS A C 1
ATOM 686 O O . CYS A 1 87 ? -15.334 -5.006 24.704 1.00 93.81 87 CYS A O 1
ATOM 688 N N . CYS A 1 88 ? -16.502 -6.361 23.337 1.00 92.31 88 CYS A N 1
ATOM 689 C CA . CYS A 1 88 ? -16.464 -7.549 24.195 1.00 92.31 88 CYS A CA 1
ATOM 690 C C . CYS A 1 88 ? -15.107 -8.275 24.216 1.00 92.31 88 CYS A C 1
ATOM 692 O O . CYS A 1 88 ? -14.800 -8.981 25.179 1.00 92.31 88 CYS A O 1
ATOM 694 N N . SER A 1 89 ? -14.280 -8.090 23.188 1.00 93.19 89 SER A N 1
ATOM 695 C CA . SER A 1 89 ? -12.984 -8.750 23.001 1.00 93.19 89 SER A CA 1
ATOM 696 C C . SER A 1 89 ? -12.010 -7.838 22.260 1.00 93.19 89 SER A C 1
ATOM 698 O O . SER A 1 89 ? -12.437 -6.890 21.595 1.00 93.19 89 SER A O 1
ATOM 700 N N . ASP A 1 90 ? -10.719 -8.160 22.321 1.00 92.94 90 ASP A N 1
ATOM 701 C CA . ASP A 1 90 ? -9.678 -7.420 21.599 1.00 92.94 90 ASP A CA 1
ATOM 702 C C . ASP A 1 90 ? -9.862 -7.520 20.084 1.00 92.94 90 ASP A C 1
ATOM 704 O O . ASP A 1 90 ? -9.679 -6.537 19.373 1.00 92.94 90 ASP A O 1
ATOM 708 N N . ALA A 1 91 ? -10.321 -8.669 19.580 1.00 94.88 91 ALA A N 1
ATOM 709 C CA . ALA A 1 91 ? -10.659 -8.833 18.168 1.00 94.88 91 ALA A CA 1
ATOM 710 C C . ALA A 1 91 ? -11.790 -7.880 17.741 1.00 94.88 91 ALA A C 1
ATOM 712 O O . ALA A 1 91 ? -11.683 -7.200 16.719 1.00 94.88 91 ALA A O 1
ATOM 713 N N . CYS A 1 92 ? -12.856 -7.776 18.545 1.00 95.44 92 CYS A N 1
ATOM 714 C CA . CYS A 1 92 ? -13.932 -6.818 18.285 1.00 95.44 92 CYS A CA 1
ATOM 715 C C . CYS A 1 92 ? -13.443 -5.371 18.389 1.00 95.44 92 CYS A C 1
ATOM 717 O O . CYS A 1 92 ? -13.814 -4.547 17.557 1.00 95.44 92 CYS A O 1
ATOM 719 N N . GLN A 1 93 ? -12.572 -5.074 19.355 1.00 93.19 93 GLN A N 1
ATOM 720 C CA . GLN A 1 93 ? -11.997 -3.743 19.519 1.00 93.19 93 GLN A CA 1
ATOM 721 C C . GLN A 1 93 ? -11.144 -3.347 18.305 1.00 93.19 93 GLN A C 1
ATOM 723 O O . GLN A 1 93 ? -11.337 -2.270 17.750 1.00 93.19 93 GLN A O 1
ATOM 728 N N . GLN A 1 94 ? -10.288 -4.244 17.808 1.00 94.19 94 GLN A N 1
ATOM 729 C CA . GLN A 1 94 ? -9.479 -4.009 16.608 1.00 94.19 94 GLN A CA 1
ATOM 730 C C . GLN A 1 94 ? -10.334 -3.743 15.362 1.00 94.19 94 GLN A C 1
ATOM 732 O O . GLN A 1 94 ? -9.970 -2.917 14.520 1.00 94.19 94 GLN A O 1
ATOM 737 N N . LEU A 1 95 ? -11.462 -4.444 15.217 1.00 94.88 95 LEU A N 1
ATOM 738 C CA . LEU A 1 95 ? -12.399 -4.205 14.120 1.00 94.88 95 LEU A CA 1
ATOM 739 C C . LEU A 1 95 ? -13.099 -2.851 14.264 1.00 94.88 95 LEU A C 1
ATOM 741 O O . LEU A 1 95 ? -13.148 -2.103 13.287 1.00 94.88 95 LEU A O 1
ATOM 745 N N . HIS A 1 96 ? -13.557 -2.519 15.470 1.00 93.50 96 HIS A N 1
ATOM 746 C CA . HIS A 1 96 ? -14.197 -1.242 15.769 1.00 93.50 96 HIS A CA 1
ATOM 747 C C . HIS A 1 96 ? -13.256 -0.063 15.489 1.00 93.50 96 HIS A C 1
ATOM 749 O O . HIS A 1 96 ? -13.613 0.871 14.771 1.00 93.50 96 HIS A O 1
ATOM 755 N N . ASP A 1 97 ? -12.011 -0.142 15.960 1.00 94.00 97 ASP A N 1
ATOM 756 C CA . ASP A 1 97 ? -10.999 0.892 15.733 1.00 94.00 97 ASP A CA 1
ATOM 757 C C . ASP A 1 97 ? -10.659 1.031 14.245 1.00 94.00 97 ASP A C 1
ATOM 759 O O . ASP A 1 97 ? -10.496 2.141 13.732 1.00 94.00 97 ASP A O 1
ATOM 763 N N . ARG A 1 98 ? -10.616 -0.088 13.509 1.00 94.94 98 ARG A N 1
ATOM 764 C CA . ARG A 1 98 ? -10.406 -0.086 12.055 1.00 94.94 98 ARG A CA 1
ATOM 765 C C . ARG A 1 98 ? -11.565 0.575 11.308 1.00 94.94 98 ARG A C 1
ATOM 767 O O . ARG A 1 98 ? -11.311 1.301 10.348 1.00 94.94 98 ARG A O 1
ATOM 774 N N . GLN A 1 99 ? -12.810 0.321 11.709 1.00 94.25 99 GLN A N 1
ATOM 775 C CA . GLN A 1 99 ? -13.992 0.962 11.123 1.00 94.25 99 GLN A CA 1
ATOM 776 C C . GLN A 1 99 ? -13.979 2.468 11.389 1.00 94.25 99 GLN A C 1
ATOM 778 O O . GLN A 1 99 ? -14.006 3.253 10.443 1.00 94.25 99 GLN A O 1
ATOM 783 N N . LYS A 1 100 ? -13.788 2.866 12.650 1.00 94.50 100 LYS A N 1
ATOM 784 C CA . LYS A 1 100 ? -13.685 4.271 13.054 1.00 94.50 100 LYS A CA 1
ATOM 785 C C . LYS A 1 100 ? -12.567 5.007 12.314 1.00 94.50 100 LYS A C 1
ATOM 787 O O . LYS A 1 100 ? -12.763 6.126 11.844 1.00 94.50 100 LYS A O 1
ATOM 792 N N . TRP A 1 101 ? -11.399 4.377 12.165 1.00 95.06 101 TRP A N 1
ATOM 793 C CA . TRP A 1 101 ? -10.292 4.942 11.390 1.00 95.06 101 TRP A CA 1
ATOM 794 C C . TRP A 1 101 ? -10.658 5.128 9.915 1.00 95.06 101 TRP A C 1
ATOM 796 O O . TRP A 1 101 ? -10.324 6.156 9.333 1.00 95.06 101 TRP A O 1
ATOM 806 N N . ARG A 1 102 ? -11.354 4.161 9.298 1.00 95.38 102 ARG A N 1
ATOM 807 C CA . ARG A 1 102 ? -11.807 4.275 7.901 1.00 95.38 102 ARG A CA 1
ATOM 808 C C . ARG A 1 102 ? -12.798 5.418 7.730 1.00 95.38 102 ARG A C 1
ATOM 810 O O . ARG A 1 102 ? -12.659 6.184 6.785 1.00 95.38 102 ARG A O 1
ATOM 817 N N . GLU A 1 103 ? -13.763 5.547 8.631 1.00 94.75 103 GLU A N 1
ATOM 818 C CA . GLU A 1 103 ? -14.747 6.631 8.602 1.00 94.75 103 GLU A CA 1
ATOM 819 C C . GLU A 1 103 ? -14.085 8.002 8.740 1.00 94.75 103 GLU A C 1
ATOM 821 O O . GLU A 1 103 ? -14.356 8.898 7.945 1.00 94.75 103 GLU A O 1
ATOM 826 N N . ASP A 1 104 ? -13.177 8.163 9.706 1.00 94.94 104 ASP A N 1
ATOM 827 C CA . ASP A 1 104 ? -12.401 9.394 9.879 1.00 94.94 104 ASP A CA 1
ATOM 828 C C . ASP A 1 104 ? -11.517 9.683 8.655 1.00 94.94 104 ASP A C 1
ATOM 830 O O . ASP A 1 104 ? -11.480 10.813 8.167 1.00 94.94 104 ASP A O 1
ATOM 834 N N . TYR A 1 105 ? -10.863 8.661 8.096 1.00 94.38 105 TYR A N 1
ATOM 835 C CA . TYR A 1 105 ? -10.074 8.788 6.873 1.00 94.38 105 TYR A CA 1
ATOM 836 C C . TYR A 1 105 ? -10.925 9.267 5.692 1.00 94.38 105 TYR A C 1
ATOM 838 O O . TYR A 1 105 ? -10.544 10.226 5.021 1.00 94.38 105 TYR A O 1
ATOM 846 N N . HIS A 1 106 ? -12.074 8.632 5.445 1.00 93.50 106 HIS A N 1
ATOM 847 C CA . HIS A 1 106 ? -12.973 9.016 4.359 1.00 93.50 106 HIS A CA 1
ATOM 848 C C . HIS A 1 106 ? -13.547 10.413 4.579 1.00 93.50 106 HIS A C 1
ATOM 850 O O . HIS A 1 106 ? -13.529 11.213 3.651 1.00 93.50 106 HIS A O 1
ATOM 856 N N . ARG A 1 107 ? -13.939 10.756 5.811 1.00 95.50 107 ARG A N 1
ATOM 857 C CA . ARG A 1 107 ? -14.380 12.109 6.170 1.00 95.50 107 ARG A CA 1
ATOM 858 C C . ARG A 1 107 ? -13.326 13.156 5.806 1.00 95.50 107 ARG A C 1
ATOM 860 O O . ARG A 1 107 ? -13.652 14.133 5.141 1.00 95.50 107 ARG A O 1
ATOM 867 N N . ARG A 1 108 ? -12.063 12.925 6.182 1.00 93.94 108 ARG A N 1
ATOM 868 C CA . ARG A 1 108 ? -10.940 13.830 5.874 1.00 93.94 108 ARG A CA 1
ATOM 869 C C . ARG A 1 108 ? -10.637 13.905 4.381 1.00 93.94 108 ARG A C 1
ATOM 871 O O . ARG A 1 108 ? -10.395 14.989 3.861 1.00 93.94 108 ARG A O 1
ATOM 878 N N . ALA A 1 109 ? -10.650 12.762 3.698 1.00 92.81 109 ALA A N 1
ATOM 879 C CA . ALA A 1 109 ? -10.392 12.689 2.265 1.00 92.81 109 ALA A CA 1
ATOM 880 C C . ALA A 1 109 ? -11.491 13.379 1.441 1.00 92.81 109 ALA A C 1
ATOM 882 O O . ALA A 1 109 ? -11.190 13.964 0.406 1.00 92.81 109 ALA A O 1
ATOM 883 N N . THR A 1 110 ? -12.743 13.338 1.902 1.00 93.38 110 THR A N 1
ATOM 884 C CA . THR A 1 110 ? -13.857 14.064 1.283 1.00 93.38 110 THR A CA 1
ATOM 885 C C . THR A 1 110 ? -13.792 15.561 1.585 1.00 93.38 110 THR A C 1
ATOM 887 O O . THR A 1 110 ? -14.079 16.358 0.699 1.00 93.38 110 THR A O 1
ATOM 890 N N . SER A 1 111 ? -13.393 15.962 2.798 1.00 95.62 111 SER A N 1
ATOM 891 C CA . SER A 1 111 ? -13.285 17.384 3.157 1.00 95.62 111 SER A CA 1
ATOM 892 C C . SER A 1 111 ? -12.107 18.105 2.490 1.00 95.62 111 SER A C 1
ATOM 894 O O . SER A 1 111 ? -12.200 19.296 2.218 1.00 95.62 111 SER A O 1
ATOM 896 N N . ASP A 1 112 ? -10.994 17.407 2.244 1.00 94.38 112 ASP A N 1
ATOM 897 C CA . ASP A 1 112 ? -9.793 17.958 1.603 1.00 94.38 112 ASP A CA 1
ATOM 898 C C . ASP A 1 112 ? -9.325 17.008 0.483 1.00 94.38 112 ASP A C 1
ATOM 900 O O . ASP A 1 112 ? -8.674 15.997 0.773 1.00 94.38 112 ASP A O 1
ATOM 904 N N . PRO A 1 113 ? -9.598 17.329 -0.799 1.00 92.94 113 PRO A N 1
ATOM 905 C CA . PRO A 1 113 ? -9.158 16.524 -1.943 1.00 92.94 113 PRO A CA 1
ATOM 906 C C . PRO A 1 113 ? -7.636 16.312 -2.006 1.00 92.94 113 PRO A C 1
ATOM 908 O O . PRO A 1 113 ? -7.157 15.310 -2.544 1.00 92.94 113 PRO A O 1
ATOM 911 N N . GLU A 1 114 ? -6.855 17.221 -1.416 1.00 94.81 114 GLU A N 1
ATOM 912 C CA . GLU A 1 114 ? -5.394 17.148 -1.362 1.00 94.81 114 GLU A CA 1
ATOM 913 C C . GLU A 1 114 ? -4.873 16.436 -0.103 1.00 94.81 114 GLU A C 1
ATOM 915 O O . GLU A 1 114 ? -3.661 16.231 0.025 1.00 94.81 114 GLU A O 1
ATOM 920 N N . PHE A 1 115 ? -5.749 15.994 0.810 1.00 94.69 115 PHE A N 1
ATOM 921 C CA . PHE A 1 115 ? -5.385 15.351 2.080 1.00 94.69 115 PHE A CA 1
ATOM 922 C C . PHE A 1 115 ? -4.354 14.235 1.893 1.00 94.69 115 PHE A C 1
ATOM 924 O O . PHE A 1 115 ? -3.327 14.184 2.579 1.00 94.69 115 PHE A O 1
ATOM 931 N N . ASN A 1 116 ? -4.600 13.354 0.920 1.00 92.94 116 ASN A N 1
ATOM 932 C CA . ASN A 1 116 ? -3.706 12.244 0.617 1.00 92.94 116 ASN A CA 1
ATOM 933 C C . ASN A 1 116 ? -2.369 12.726 0.053 1.00 92.94 116 ASN A C 1
ATOM 935 O O . ASN A 1 116 ? -1.330 12.230 0.488 1.00 92.94 116 ASN A O 1
ATOM 939 N N . LYS A 1 117 ? -2.370 13.703 -0.863 1.00 92.94 117 LYS A N 1
ATOM 940 C CA . LYS A 1 117 ? -1.129 14.234 -1.444 1.00 92.94 117 LYS A CA 1
ATOM 941 C C . LYS A 1 117 ? -0.259 14.874 -0.361 1.00 92.94 117 LYS A C 1
ATOM 943 O O . LYS A 1 117 ? 0.896 14.480 -0.215 1.00 92.94 117 LYS A O 1
ATOM 948 N N . LYS A 1 118 ? -0.844 15.726 0.490 1.00 94.31 118 LYS A N 1
ATOM 949 C CA . LYS A 1 118 ? -0.174 16.335 1.656 1.00 94.31 118 LYS A CA 1
ATOM 950 C C . LYS A 1 118 ? 0.343 15.284 2.641 1.00 94.31 118 LYS A C 1
ATOM 952 O O . LYS A 1 118 ? 1.425 15.420 3.208 1.00 94.31 118 LYS A O 1
ATOM 957 N N . ARG A 1 119 ? -0.424 14.216 2.887 1.00 94.25 119 ARG A N 1
ATOM 958 C CA . ARG A 1 119 ? -0.007 13.109 3.763 1.00 94.25 119 ARG A CA 1
ATOM 959 C C . ARG A 1 119 ? 1.192 12.351 3.188 1.00 94.25 119 ARG A C 1
ATOM 961 O O . ARG A 1 119 ? 2.142 12.101 3.923 1.00 94.25 119 ARG A O 1
ATOM 968 N N . PHE A 1 120 ? 1.170 12.005 1.901 1.00 92.94 120 PHE A N 1
ATOM 969 C CA . PHE A 1 120 ? 2.295 11.334 1.242 1.00 92.94 120 PHE A CA 1
ATOM 970 C C . PHE A 1 120 ? 3.533 12.226 1.168 1.00 92.94 120 PHE A C 1
ATOM 972 O O . PHE A 1 120 ? 4.639 11.736 1.378 1.00 92.94 120 PHE A O 1
ATOM 979 N N . GLN A 1 121 ? 3.353 13.523 0.918 1.00 94.31 121 GLN A N 1
ATOM 980 C CA . GLN A 1 121 ? 4.443 14.491 0.896 1.00 94.31 121 GLN A CA 1
ATOM 981 C C . GLN A 1 121 ? 5.164 14.555 2.248 1.00 94.31 121 GLN A C 1
ATOM 983 O O . GLN A 1 121 ? 6.374 14.363 2.281 1.00 94.31 121 GLN A O 1
ATOM 988 N N . ARG A 1 122 ? 4.428 14.657 3.363 1.00 94.88 122 ARG A N 1
ATOM 989 C CA . ARG A 1 122 ? 5.017 14.626 4.715 1.00 94.88 122 ARG A CA 1
ATOM 990 C C . ARG A 1 122 ? 5.816 13.353 4.999 1.00 94.88 122 ARG A C 1
ATOM 992 O O . ARG A 1 122 ? 6.877 13.408 5.611 1.00 94.88 122 ARG A O 1
ATOM 999 N N . VAL A 1 123 ? 5.330 12.194 4.545 1.00 94.00 123 VAL A N 1
ATOM 1000 C CA . VAL A 1 123 ? 6.071 10.925 4.679 1.00 94.00 123 VAL A CA 1
ATOM 1001 C C . VAL A 1 123 ? 7.357 10.953 3.853 1.00 94.00 123 VAL A C 1
ATOM 1003 O O . VAL A 1 123 ? 8.391 10.499 4.334 1.00 94.00 123 VAL A O 1
ATOM 1006 N N . ARG A 1 124 ? 7.312 11.501 2.632 1.00 93.12 124 ARG A N 1
ATOM 1007 C CA . ARG A 1 124 ? 8.497 11.640 1.774 1.00 93.12 124 ARG A CA 1
ATOM 1008 C C . ARG A 1 124 ? 9.526 12.599 2.361 1.00 93.12 124 ARG A C 1
ATOM 1010 O O . ARG A 1 124 ? 10.700 12.266 2.339 1.00 93.12 124 ARG A O 1
ATOM 1017 N N . GLU A 1 125 ? 9.097 13.744 2.880 1.00 95.06 125 GLU A N 1
ATOM 1018 C CA . GLU A 1 125 ? 9.973 14.731 3.522 1.00 95.06 125 GLU A CA 1
ATOM 1019 C C . GLU A 1 125 ? 10.650 14.131 4.756 1.00 95.06 125 GLU A C 1
ATOM 1021 O O . GLU A 1 125 ? 11.867 14.207 4.892 1.00 95.06 125 GLU A O 1
ATOM 1026 N N . ARG A 1 126 ? 9.888 13.422 5.599 1.00 95.69 126 ARG A N 1
ATOM 1027 C CA . ARG A 1 126 ? 10.447 12.728 6.763 1.00 95.69 126 ARG A CA 1
ATOM 1028 C C . ARG A 1 126 ? 11.444 11.637 6.366 1.00 95.69 126 ARG A C 1
ATOM 1030 O O . ARG A 1 126 ? 12.495 11.534 6.978 1.00 95.69 126 ARG A O 1
ATOM 1037 N N . ALA A 1 127 ? 11.134 10.844 5.340 1.00 94.00 1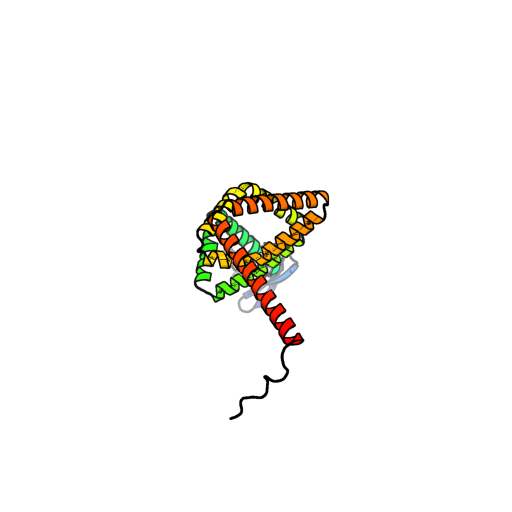27 ALA A N 1
ATOM 1038 C CA . ALA A 1 127 ? 12.048 9.821 4.833 1.00 94.00 127 ALA A CA 1
ATOM 1039 C C . ALA A 1 127 ? 13.289 10.420 4.146 1.00 94.00 127 ALA A C 1
ATOM 1041 O O . ALA A 1 127 ? 14.337 9.795 4.131 1.00 94.00 127 ALA A O 1
ATOM 1042 N N . ALA A 1 128 ? 13.194 11.620 3.570 1.00 93.56 128 ALA A N 1
ATOM 1043 C CA . ALA A 1 128 ? 14.359 12.308 3.018 1.00 93.56 128 ALA A CA 1
ATOM 1044 C C . ALA A 1 128 ? 15.301 12.817 4.124 1.00 93.56 128 ALA A C 1
ATOM 1046 O O . ALA A 1 128 ? 16.509 12.844 3.916 1.00 93.56 128 ALA A O 1
ATOM 1047 N N . ALA A 1 129 ? 14.752 13.197 5.283 1.00 94.75 129 ALA A N 1
ATOM 1048 C CA . ALA A 1 129 ? 15.520 13.636 6.448 1.00 94.75 129 ALA A CA 1
ATOM 1049 C C . ALA A 1 129 ? 16.094 12.479 7.291 1.00 94.75 129 ALA A C 1
ATOM 1051 O O . ALA A 1 129 ? 17.112 12.661 7.951 1.00 94.75 129 ALA A O 1
ATOM 1052 N N . ASP A 1 130 ? 15.458 11.305 7.282 1.00 95.69 130 ASP A N 1
ATOM 1053 C CA . ASP A 1 130 ? 15.814 10.150 8.113 1.00 95.69 130 ASP A CA 1
ATOM 1054 C C . ASP A 1 130 ? 16.058 8.906 7.240 1.00 95.69 130 ASP A C 1
ATOM 1056 O O . ASP A 1 130 ? 15.122 8.274 6.736 1.00 95.69 130 ASP A O 1
ATOM 1060 N N . LEU A 1 131 ? 17.339 8.557 7.071 1.00 93.69 131 LEU A N 1
ATOM 1061 C CA . LEU A 1 131 ? 17.781 7.421 6.257 1.00 93.69 131 LEU A CA 1
ATOM 1062 C C . LEU A 1 131 ? 17.312 6.072 6.823 1.00 93.69 131 LEU A C 1
ATOM 1064 O O . LEU A 1 131 ? 16.962 5.179 6.049 1.00 93.69 131 LEU A O 1
ATOM 1068 N N . GLU A 1 132 ? 17.248 5.927 8.149 1.00 95.50 132 GLU A N 1
ATOM 1069 C CA . GLU A 1 132 ? 16.797 4.690 8.796 1.00 95.50 132 GLU A CA 1
ATOM 1070 C C . GLU A 1 132 ? 15.297 4.482 8.550 1.00 95.50 132 GLU A C 1
ATOM 1072 O O . GLU A 1 132 ? 14.837 3.388 8.200 1.00 95.50 132 GLU A O 1
ATOM 1077 N N . LEU A 1 133 ? 14.512 5.556 8.656 1.00 94.31 133 LEU A N 1
ATOM 1078 C CA . LEU A 1 133 ? 13.101 5.533 8.287 1.00 94.31 133 LEU A CA 1
ATOM 1079 C C . LEU A 1 133 ? 12.908 5.236 6.795 1.00 94.31 133 LEU A C 1
ATOM 1081 O O . LEU A 1 133 ? 11.993 4.487 6.439 1.00 94.31 133 LEU A O 1
ATOM 1085 N N . ALA A 1 134 ? 13.741 5.802 5.920 1.00 93.75 134 ALA A N 1
ATOM 1086 C CA . ALA A 1 134 ? 13.677 5.541 4.485 1.00 93.75 134 ALA A CA 1
ATOM 1087 C C . ALA A 1 134 ? 13.891 4.055 4.168 1.00 93.75 134 ALA A C 1
ATOM 1089 O O . ALA A 1 134 ? 13.130 3.469 3.388 1.00 93.75 134 ALA A O 1
ATOM 1090 N N . GLU A 1 135 ? 14.881 3.431 4.805 1.00 94.94 135 GLU A N 1
ATOM 1091 C CA . GLU A 1 135 ? 15.161 2.006 4.655 1.00 94.94 135 GLU A CA 1
ATOM 1092 C C . GLU A 1 135 ? 13.999 1.150 5.172 1.00 94.94 135 GLU A C 1
ATOM 1094 O O . GLU A 1 135 ? 13.481 0.299 4.437 1.00 94.94 135 GLU A O 1
ATOM 1099 N N . LYS A 1 136 ? 13.497 1.441 6.379 1.00 96.19 136 LYS A N 1
ATOM 1100 C CA . LYS A 1 136 ? 12.323 0.765 6.959 1.00 96.19 136 LYS A CA 1
ATOM 1101 C C . LYS A 1 136 ? 11.109 0.830 6.032 1.00 96.19 136 LYS A C 1
ATOM 1103 O O . LYS A 1 136 ? 10.474 -0.193 5.761 1.00 96.19 136 LYS A O 1
ATOM 1108 N N . LEU A 1 137 ? 10.805 2.009 5.486 1.00 94.75 137 LEU A N 1
ATOM 1109 C CA . LEU A 1 137 ? 9.703 2.191 4.537 1.00 94.75 137 LEU A CA 1
ATOM 1110 C C . LEU A 1 137 ? 9.937 1.427 3.230 1.00 94.75 137 LEU A C 1
ATOM 1112 O O . LEU A 1 137 ? 8.990 0.873 2.669 1.00 94.75 137 LEU A O 1
ATOM 1116 N N . CYS A 1 138 ? 11.172 1.367 2.731 1.00 92.75 138 CYS A N 1
ATOM 1117 C CA . CYS A 1 138 ? 11.514 0.606 1.531 1.00 92.75 138 CYS A CA 1
ATOM 1118 C C . CYS A 1 138 ? 11.242 -0.896 1.719 1.00 92.75 138 CYS A C 1
ATOM 1120 O O . CYS A 1 138 ? 10.555 -1.512 0.895 1.00 92.75 138 CYS A O 1
ATOM 1122 N N . VAL A 1 139 ? 11.712 -1.468 2.832 1.00 94.88 139 VAL A N 1
ATOM 1123 C CA . VAL A 1 139 ? 11.488 -2.877 3.193 1.00 94.88 139 VAL A CA 1
ATOM 1124 C C . VAL A 1 139 ? 9.996 -3.164 3.348 1.00 94.88 139 VAL A C 1
ATOM 1126 O O . VAL A 1 139 ? 9.472 -4.089 2.719 1.00 94.88 139 VAL A O 1
ATOM 1129 N N . GLN A 1 140 ? 9.284 -2.327 4.104 1.00 95.00 140 GLN A N 1
ATOM 1130 C CA . GLN A 1 140 ? 7.851 -2.490 4.333 1.00 95.00 140 GLN A CA 1
ATOM 1131 C C . GLN A 1 140 ? 7.049 -2.392 3.027 1.00 95.00 140 GLN A C 1
ATOM 1133 O O . GLN A 1 140 ? 6.170 -3.214 2.763 1.00 95.00 140 GLN A O 1
ATOM 1138 N N . ASN A 1 141 ? 7.374 -1.434 2.154 1.00 93.94 141 ASN A N 1
ATOM 1139 C CA . ASN A 1 141 ? 6.730 -1.304 0.848 1.00 93.94 141 ASN A CA 1
ATOM 1140 C C . ASN A 1 141 ? 6.994 -2.522 -0.041 1.00 93.94 141 ASN A C 1
ATOM 1142 O O . ASN A 1 141 ? 6.086 -2.978 -0.738 1.00 93.94 141 ASN A O 1
ATOM 1146 N N . ARG A 1 142 ? 8.202 -3.096 -0.004 1.00 92.38 142 ARG A N 1
ATOM 1147 C CA . ARG A 1 142 ? 8.523 -4.327 -0.738 1.00 92.38 142 ARG A CA 1
ATOM 1148 C C . ARG A 1 142 ? 7.675 -5.507 -0.252 1.00 92.38 142 ARG A C 1
ATOM 1150 O O . ARG A 1 142 ? 7.108 -6.221 -1.083 1.00 92.38 142 ARG A O 1
ATOM 1157 N N . GLN A 1 143 ? 7.537 -5.684 1.061 1.00 94.44 143 GLN A N 1
ATOM 1158 C CA . GLN A 1 143 ? 6.692 -6.727 1.656 1.00 94.44 143 GLN A CA 1
ATOM 1159 C C . GLN A 1 143 ? 5.214 -6.530 1.285 1.00 94.44 143 GLN A C 1
ATOM 1161 O O . GLN A 1 143 ? 4.577 -7.445 0.760 1.00 94.44 143 GLN A O 1
ATOM 1166 N N . ASN A 1 144 ? 4.694 -5.309 1.443 1.00 93.12 144 ASN A N 1
ATOM 1167 C CA . ASN A 1 144 ? 3.314 -4.960 1.101 1.00 93.12 144 ASN A CA 1
ATOM 1168 C C . ASN A 1 144 ? 3.006 -5.190 -0.383 1.00 93.12 144 ASN A C 1
ATOM 1170 O O . ASN A 1 144 ? 1.965 -5.757 -0.717 1.00 93.12 144 ASN A O 1
ATOM 1174 N N . ASN A 1 145 ? 3.918 -4.798 -1.277 1.00 90.81 145 ASN A N 1
ATOM 1175 C CA . ASN A 1 145 ? 3.777 -5.016 -2.716 1.00 90.81 145 ASN A CA 1
ATOM 1176 C C . ASN A 1 145 ? 3.791 -6.506 -3.070 1.00 90.81 145 ASN A C 1
ATOM 1178 O O . ASN A 1 145 ? 3.023 -6.940 -3.928 1.00 90.81 145 ASN A O 1
ATOM 1182 N N . THR A 1 146 ? 4.619 -7.296 -2.387 1.00 92.94 146 THR A N 1
ATOM 1183 C CA . THR A 1 146 ? 4.678 -8.751 -2.577 1.00 92.94 146 THR A CA 1
ATOM 1184 C C . THR A 1 146 ? 3.364 -9.406 -2.152 1.00 92.94 146 THR A C 1
ATOM 1186 O O . THR A 1 146 ? 2.747 -10.108 -2.952 1.00 92.94 146 THR A O 1
ATOM 11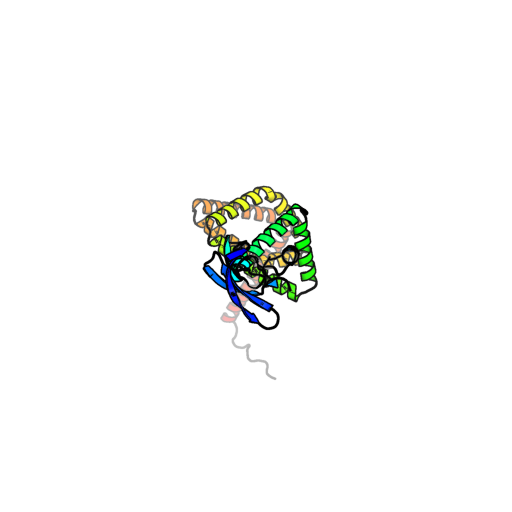89 N N . ALA A 1 147 ? 2.867 -9.095 -0.951 1.00 92.69 147 ALA A N 1
ATOM 1190 C CA . ALA A 1 147 ? 1.589 -9.603 -0.450 1.00 92.69 147 ALA A CA 1
ATOM 1191 C C . ALA A 1 147 ? 0.388 -9.109 -1.278 1.00 92.69 147 ALA A C 1
ATOM 1193 O O . ALA A 1 147 ? -0.609 -9.810 -1.449 1.00 92.69 147 ALA A O 1
ATOM 1194 N N . HIS A 1 148 ? 0.450 -7.884 -1.806 1.00 90.00 148 HIS A N 1
ATOM 1195 C CA . HIS A 1 148 ? -0.557 -7.368 -2.729 1.00 90.00 148 HIS A CA 1
ATOM 1196 C C . HIS A 1 148 ? -0.566 -8.145 -4.049 1.00 90.00 148 HIS A C 1
ATOM 1198 O O . HIS A 1 148 ? -1.641 -8.524 -4.510 1.00 90.00 148 HIS A O 1
ATOM 1204 N N . ARG A 1 149 ? 0.612 -8.429 -4.619 1.00 88.44 149 ARG A N 1
ATOM 1205 C CA . ARG A 1 149 ? 0.745 -9.221 -5.847 1.00 88.44 149 ARG A CA 1
ATOM 1206 C C . ARG A 1 149 ? 0.220 -10.642 -5.655 1.00 88.44 149 ARG A C 1
ATOM 1208 O O . ARG A 1 149 ? -0.606 -11.069 -6.447 1.00 88.44 149 ARG A O 1
ATOM 1215 N N . MET A 1 150 ? 0.597 -11.310 -4.563 1.00 91.31 150 MET A N 1
ATOM 1216 C CA . MET A 1 150 ? 0.095 -12.652 -4.233 1.00 91.31 150 MET A CA 1
ATOM 1217 C C . MET A 1 150 ? -1.437 -12.694 -4.161 1.00 91.31 150 MET A C 1
ATOM 1219 O O . MET A 1 150 ? -2.050 -13.564 -4.765 1.00 91.31 150 MET A O 1
ATOM 1223 N N . ARG A 1 151 ? -2.070 -11.708 -3.512 1.00 90.06 151 ARG A N 1
ATOM 1224 C CA . ARG A 1 151 ? -3.540 -11.608 -3.447 1.00 90.06 151 ARG A CA 1
ATOM 1225 C C . ARG A 1 151 ? -4.212 -11.349 -4.796 1.00 90.06 151 ARG A C 1
ATOM 1227 O O . ARG A 1 151 ? -5.399 -11.609 -4.926 1.00 90.06 151 ARG A O 1
ATOM 1234 N N . ILE A 1 152 ? -3.510 -10.754 -5.760 1.00 89.56 152 ILE A N 1
ATOM 1235 C CA . ILE A 1 152 ? -4.026 -10.595 -7.127 1.00 89.56 152 ILE A CA 1
ATOM 1236 C C . ILE A 1 152 ? -3.863 -11.902 -7.896 1.00 89.56 152 ILE A C 1
ATOM 1238 O O . ILE A 1 152 ? -4.770 -12.295 -8.612 1.00 89.56 152 ILE A O 1
ATOM 1242 N N . ASP A 1 153 ? -2.724 -12.575 -7.753 1.00 86.88 153 ASP A N 1
ATOM 1243 C CA . ASP A 1 153 ? -2.456 -13.823 -8.469 1.00 86.88 153 ASP A CA 1
ATOM 1244 C C . ASP A 1 153 ? -3.360 -14.974 -7.989 1.00 86.88 153 ASP A C 1
ATOM 1246 O O . ASP A 1 153 ? -3.720 -15.830 -8.790 1.00 86.88 153 ASP A O 1
ATOM 1250 N N . GLN A 1 154 ? -3.782 -14.958 -6.719 1.00 92.38 154 GLN A N 1
ATOM 1251 C CA . GLN A 1 154 ? -4.759 -15.898 -6.149 1.00 92.38 154 GLN A CA 1
ATOM 1252 C C . GLN A 1 154 ? -6.202 -15.683 -6.641 1.00 92.38 154 GLN A C 1
ATOM 1254 O O . GLN A 1 154 ? -7.032 -16.566 -6.459 1.00 92.38 154 GLN A O 1
ATOM 1259 N N . ASP A 1 155 ? -6.510 -14.532 -7.246 1.00 92.94 155 ASP A N 1
ATOM 1260 C CA . ASP A 1 155 ? -7.856 -14.154 -7.690 1.00 92.94 155 ASP A CA 1
ATOM 1261 C C . ASP A 1 155 ? -7.847 -13.872 -9.208 1.00 92.94 155 ASP A C 1
ATOM 1263 O O . ASP A 1 155 ? -7.536 -12.751 -9.646 1.00 92.94 155 ASP A O 1
ATOM 1267 N N . PRO A 1 156 ? -8.164 -14.885 -10.041 1.00 92.69 156 PRO A N 1
ATOM 1268 C CA . PRO A 1 156 ? -8.119 -14.766 -11.496 1.00 92.69 156 PRO A CA 1
ATOM 1269 C C . PRO A 1 156 ? -9.028 -13.663 -12.044 1.00 92.69 156 PRO A C 1
ATOM 1271 O O . PRO A 1 156 ? -8.637 -12.961 -12.982 1.00 92.69 156 PRO A O 1
ATOM 1274 N N . GLU A 1 157 ? -10.208 -13.463 -11.452 1.00 94.38 157 GLU A N 1
ATOM 1275 C CA . GLU A 1 157 ? -11.147 -12.428 -11.885 1.00 94.38 157 GLU A CA 1
ATOM 1276 C C . GLU A 1 157 ? -10.591 -11.036 -11.620 1.00 94.38 157 GLU A C 1
ATOM 1278 O O . GLU A 1 157 ? -10.566 -10.179 -12.509 1.00 94.38 157 GLU A O 1
ATOM 1283 N N . ARG A 1 158 ? -10.100 -10.796 -10.403 1.00 91.56 158 ARG A N 1
ATOM 1284 C CA . ARG A 1 158 ? -9.482 -9.518 -10.050 1.00 91.56 158 ARG A CA 1
ATOM 1285 C C . ARG A 1 158 ? -8.264 -9.239 -10.919 1.00 91.56 158 ARG A C 1
ATOM 1287 O O . ARG A 1 158 ? -8.061 -8.096 -11.340 1.00 91.56 158 ARG A O 1
ATOM 1294 N N . ARG A 1 159 ? -7.467 -10.266 -11.220 1.00 92.81 159 ARG A N 1
ATOM 1295 C CA . ARG A 1 159 ? -6.333 -10.162 -12.142 1.00 92.81 159 ARG A CA 1
ATOM 1296 C C . ARG A 1 159 ? -6.786 -9.777 -13.551 1.00 92.81 159 ARG A C 1
ATOM 1298 O O . ARG A 1 159 ? -6.184 -8.877 -14.137 1.00 92.81 159 ARG A O 1
ATOM 1305 N N . ALA A 1 160 ? -7.847 -10.390 -14.073 1.00 91.62 160 ALA A N 1
ATOM 1306 C CA . ALA A 1 160 ? -8.414 -10.054 -15.378 1.00 91.62 160 ALA A CA 1
ATOM 1307 C C . ALA A 1 160 ? -8.935 -8.606 -15.426 1.00 91.62 160 ALA A C 1
ATOM 1309 O O . ALA A 1 160 ? -8.551 -7.853 -16.324 1.00 91.62 160 ALA A O 1
ATOM 1310 N N . ARG A 1 161 ? -9.698 -8.166 -14.412 1.00 94.88 161 ARG A N 1
ATOM 1311 C CA . ARG A 1 161 ? -10.184 -6.774 -14.291 1.00 94.88 161 ARG A CA 1
ATOM 1312 C C . ARG A 1 161 ? -9.032 -5.766 -14.275 1.00 94.88 161 ARG A C 1
ATOM 1314 O O . ARG A 1 161 ? -9.089 -4.741 -14.948 1.00 94.88 161 ARG A O 1
ATOM 1321 N N . LEU A 1 162 ? -7.949 -6.067 -13.552 1.00 92.62 162 LEU A N 1
ATOM 1322 C CA . LEU A 1 162 ? -6.751 -5.220 -13.517 1.00 92.62 162 LEU A CA 1
ATOM 1323 C C . LEU A 1 162 ? -6.034 -5.141 -14.869 1.00 92.62 162 LEU A C 1
ATOM 1325 O O . LEU A 1 162 ? -5.511 -4.081 -15.218 1.00 92.62 162 LEU A O 1
ATOM 1329 N N . ILE A 1 163 ? -5.970 -6.245 -15.617 1.00 90.75 163 ILE A N 1
ATOM 1330 C CA . ILE A 1 163 ? -5.382 -6.266 -16.962 1.00 90.75 163 ILE A CA 1
ATOM 1331 C C . ILE A 1 163 ? -6.220 -5.407 -17.916 1.00 90.75 163 ILE A C 1
ATOM 1333 O O . ILE A 1 163 ? -5.646 -4.561 -18.603 1.00 90.75 163 ILE A O 1
ATOM 1337 N N . ALA A 1 164 ? -7.547 -5.563 -17.901 1.00 94.25 164 ALA A N 1
ATOM 1338 C CA . ALA A 1 164 ? -8.469 -4.768 -18.712 1.00 94.25 164 ALA A CA 1
ATOM 1339 C C . ALA A 1 164 ? -8.348 -3.268 -18.398 1.00 94.25 164 ALA A C 1
ATOM 1341 O O . ALA A 1 164 ? -8.048 -2.472 -19.286 1.00 94.25 164 ALA A O 1
ATOM 1342 N N . TYR A 1 165 ? -8.416 -2.897 -17.115 1.00 95.31 165 TYR A N 1
ATOM 1343 C CA . TYR A 1 165 ? -8.229 -1.515 -16.667 1.00 95.31 165 TYR A CA 1
ATOM 1344 C C . TYR A 1 165 ? -6.894 -0.917 -17.141 1.00 95.31 165 TYR A C 1
ATOM 1346 O O . TYR A 1 165 ? -6.840 0.215 -17.619 1.00 95.31 165 TYR A O 1
ATOM 1354 N N . ARG A 1 166 ? -5.789 -1.671 -17.041 1.00 95.50 166 ARG A N 1
ATOM 1355 C CA . ARG A 1 166 ? -4.469 -1.210 -17.506 1.00 95.50 166 ARG A CA 1
ATOM 1356 C C . ARG A 1 166 ? -4.419 -1.030 -19.022 1.00 95.50 166 ARG A C 1
ATOM 1358 O O . ARG A 1 166 ? -3.750 -0.106 -19.483 1.00 95.50 166 ARG A O 1
ATOM 1365 N N . ALA A 1 167 ? -5.091 -1.894 -19.780 1.00 93.00 167 ALA A N 1
ATOM 1366 C CA . ALA A 1 167 ? -5.183 -1.780 -21.230 1.00 93.00 167 ALA A CA 1
ATOM 1367 C C . ALA A 1 167 ? -5.967 -0.523 -21.636 1.00 93.00 167 ALA A C 1
ATOM 1369 O O . ALA A 1 167 ? -5.468 0.267 -22.436 1.00 93.00 167 ALA A O 1
ATOM 1370 N N . GLU A 1 168 ? -7.124 -0.280 -21.019 1.00 96.56 168 GLU A N 1
ATOM 1371 C CA . GLU A 1 168 ? -7.929 0.927 -21.241 1.00 96.56 168 GLU A CA 1
ATOM 1372 C C . GLU A 1 168 ? -7.177 2.200 -20.846 1.00 96.56 168 GLU A C 1
ATOM 1374 O O . GLU A 1 168 ? -7.115 3.165 -21.611 1.00 96.56 168 GLU A O 1
ATOM 1379 N N . TYR A 1 169 ? -6.549 2.200 -19.667 1.00 94.44 169 TYR A N 1
ATOM 1380 C CA . TYR A 1 169 ? -5.738 3.321 -19.207 1.00 94.44 169 TYR A CA 1
ATOM 1381 C C . TYR A 1 169 ? -4.603 3.619 -20.190 1.00 94.44 169 TYR A C 1
ATOM 1383 O O . TYR A 1 169 ? -4.349 4.784 -20.505 1.00 94.44 169 TYR A O 1
ATOM 1391 N N . TRP A 1 170 ? -3.929 2.581 -20.698 1.00 92.94 170 TRP A N 1
ATOM 1392 C CA . TRP A 1 170 ? -2.895 2.744 -21.713 1.00 92.94 170 TRP A CA 1
ATOM 1393 C C . TRP A 1 170 ? -3.468 3.336 -22.996 1.00 92.94 170 TRP A C 1
ATOM 1395 O O . TRP A 1 170 ? -2.903 4.305 -23.483 1.00 92.94 170 TRP A O 1
ATOM 1405 N N . GLN A 1 171 ? -4.585 2.827 -23.519 1.00 94.12 171 GLN A N 1
ATOM 1406 C CA . GLN A 1 171 ? -5.205 3.376 -24.730 1.00 94.12 171 GLN A CA 1
ATOM 1407 C C . GLN A 1 171 ? -5.522 4.870 -24.584 1.00 94.12 171 GLN A C 1
ATOM 1409 O O . GLN A 1 171 ? -5.133 5.654 -25.448 1.00 94.12 171 GLN A O 1
ATOM 1414 N N . LYS A 1 172 ? -6.122 5.273 -23.457 1.00 95.69 172 LYS A N 1
ATOM 1415 C CA . LYS A 1 172 ? -6.479 6.673 -23.176 1.00 95.69 172 LYS A CA 1
ATOM 1416 C C . LYS A 1 172 ? -5.259 7.587 -23.010 1.00 95.69 172 LYS A C 1
ATOM 1418 O O . LYS A 1 172 ? -5.290 8.733 -23.435 1.00 95.69 172 LYS A O 1
ATOM 1423 N N . ASN A 1 173 ? -4.176 7.093 -22.404 1.00 95.88 173 ASN A N 1
ATOM 1424 C CA . ASN A 1 173 ? -3.048 7.932 -21.972 1.00 95.88 173 ASN A CA 1
ATOM 1425 C C . ASN A 1 173 ? -1.745 7.700 -22.756 1.00 95.88 173 ASN A C 1
ATOM 1427 O O . ASN A 1 173 ? -0.715 8.300 -22.435 1.00 95.88 173 ASN A O 1
ATOM 1431 N N . ARG A 1 174 ? -1.739 6.824 -23.770 1.00 95.75 174 ARG A N 1
ATOM 1432 C CA . ARG A 1 174 ? -0.519 6.384 -24.471 1.00 95.75 174 ARG A CA 1
ATOM 1433 C C . ARG A 1 174 ? 0.299 7.551 -25.010 1.00 95.75 174 ARG A C 1
ATOM 1435 O O . ARG A 1 174 ? 1.516 7.543 -24.841 1.00 95.75 174 ARG A O 1
ATOM 1442 N N . ALA A 1 175 ? -0.341 8.527 -25.654 1.00 94.44 175 ALA A N 1
ATOM 1443 C CA . ALA A 1 175 ? 0.348 9.673 -26.247 1.00 94.44 175 ALA A CA 1
ATOM 1444 C C . ALA A 1 175 ? 1.114 10.472 -25.183 1.00 94.44 175 ALA A C 1
ATOM 1446 O O . ALA A 1 175 ? 2.327 10.648 -25.299 1.00 94.44 175 ALA A O 1
ATOM 1447 N N . THR A 1 176 ? 0.437 10.839 -24.094 1.00 95.31 176 THR A N 1
ATOM 1448 C CA . THR A 1 176 ? 1.011 11.577 -22.962 1.00 95.31 176 THR A CA 1
ATOM 1449 C C . THR A 1 176 ? 2.139 10.801 -22.286 1.00 95.31 176 THR A C 1
ATOM 1451 O O . THR A 1 176 ? 3.211 11.349 -22.032 1.00 95.31 176 THR A O 1
ATOM 1454 N N . ILE A 1 177 ? 1.950 9.497 -22.046 1.00 92.38 177 ILE A N 1
ATOM 1455 C CA . ILE A 1 177 ? 2.978 8.651 -21.424 1.00 92.38 177 ILE A CA 1
ATOM 1456 C C . ILE A 1 177 ? 4.220 8.559 -22.317 1.00 92.38 177 ILE A C 1
ATOM 1458 O O . ILE A 1 177 ? 5.347 8.639 -21.826 1.00 92.38 177 ILE A O 1
ATOM 1462 N N . LEU A 1 178 ? 4.039 8.379 -23.627 1.00 94.31 178 LEU A N 1
ATOM 1463 C CA . LEU A 1 178 ? 5.155 8.308 -24.567 1.00 94.31 178 LEU A CA 1
ATOM 1464 C C . LEU A 1 178 ? 5.867 9.657 -24.705 1.00 94.31 178 LEU A C 1
ATOM 1466 O O . LEU A 1 178 ? 7.096 9.667 -24.743 1.00 94.31 178 LEU A O 1
ATOM 1470 N N . ALA A 1 179 ? 5.134 10.771 -24.728 1.00 94.69 179 ALA A N 1
ATOM 1471 C CA . ALA A 1 179 ? 5.707 12.115 -24.751 1.00 94.69 179 ALA A CA 1
ATOM 1472 C C . ALA A 1 179 ? 6.553 12.384 -23.497 1.00 94.69 179 ALA A C 1
ATOM 1474 O O . ALA A 1 179 ? 7.721 12.744 -23.614 1.00 94.69 179 ALA A O 1
ATOM 1475 N N . SER A 1 180 ? 6.016 12.091 -22.308 1.00 94.94 180 SER A N 1
ATOM 1476 C CA . SER A 1 180 ? 6.739 12.224 -21.037 1.00 94.94 180 SER A CA 1
ATOM 1477 C C . SER A 1 180 ? 8.007 11.362 -20.997 1.00 94.94 180 SER A C 1
ATOM 1479 O O . SER A 1 180 ? 9.080 11.845 -20.642 1.00 94.94 180 SER A O 1
ATOM 1481 N N . ARG A 1 181 ? 7.927 10.098 -21.440 1.00 93.19 181 ARG A N 1
ATOM 1482 C CA . ARG A 1 181 ? 9.101 9.210 -21.525 1.00 93.19 181 ARG A CA 1
ATOM 1483 C C . ARG A 1 181 ? 10.163 9.732 -22.493 1.00 93.19 181 ARG A C 1
ATOM 1485 O O . ARG A 1 181 ? 11.348 9.621 -22.196 1.00 93.19 181 ARG A O 1
ATOM 1492 N N . ARG A 1 182 ? 9.753 10.281 -23.642 1.00 93.69 182 ARG A N 1
ATOM 1493 C CA . ARG A 1 182 ? 10.672 10.892 -24.617 1.00 93.69 182 ARG A CA 1
ATOM 1494 C C . ARG A 1 182 ? 11.355 12.123 -24.029 1.00 93.69 182 ARG A C 1
ATOM 1496 O O . ARG A 1 182 ? 12.573 12.206 -24.112 1.00 93.69 182 ARG A O 1
ATOM 1503 N N . ALA A 1 183 ? 10.596 13.012 -23.390 1.00 93.25 183 ALA A N 1
ATOM 1504 C CA . ALA A 1 183 ? 11.135 14.198 -22.731 1.00 93.25 183 ALA A CA 1
ATOM 1505 C C . ALA A 1 183 ? 12.152 13.829 -21.638 1.00 93.25 183 ALA A C 1
ATOM 1507 O O . ALA A 1 183 ? 13.243 14.387 -21.602 1.00 93.25 183 ALA A O 1
ATOM 1508 N N . ALA A 1 184 ? 11.849 12.819 -20.815 1.00 91.31 184 ALA A N 1
ATOM 1509 C CA . ALA A 1 184 ? 12.768 12.340 -19.784 1.00 91.31 184 ALA A CA 1
ATOM 1510 C C . ALA A 1 184 ? 14.086 11.796 -20.363 1.00 91.31 184 ALA A C 1
ATOM 1512 O O . ALA A 1 184 ? 15.146 12.057 -19.808 1.00 91.31 184 ALA A O 1
ATOM 1513 N N . LEU A 1 185 ? 14.040 11.063 -21.483 1.00 89.81 185 LEU A N 1
ATOM 1514 C CA . LEU A 1 185 ? 15.252 10.578 -22.157 1.00 89.81 185 LEU A CA 1
ATOM 1515 C C . LEU A 1 185 ? 16.040 11.703 -22.838 1.00 89.81 185 LEU A C 1
ATOM 1517 O O . LEU A 1 185 ? 17.265 11.633 -22.878 1.00 89.81 185 LEU A O 1
ATOM 1521 N N . ALA A 1 186 ? 15.354 12.715 -23.374 1.00 91.62 186 ALA A N 1
ATOM 1522 C CA . ALA A 1 186 ? 15.987 13.879 -23.988 1.00 91.62 186 ALA A CA 1
ATOM 1523 C C . ALA A 1 186 ? 16.706 14.756 -22.951 1.00 91.62 186 ALA A C 1
ATOM 1525 O O . ALA A 1 186 ? 17.776 15.279 -23.238 1.00 91.62 186 ALA A O 1
ATOM 1526 N N . ALA A 1 187 ? 16.151 14.861 -21.740 1.00 94.19 187 ALA A N 1
ATOM 1527 C CA . ALA A 1 187 ? 16.749 15.600 -20.631 1.00 94.19 187 ALA A CA 1
ATOM 1528 C C . ALA A 1 187 ? 17.983 14.910 -20.016 1.00 94.19 187 ALA A C 1
ATOM 1530 O O . ALA A 1 187 ? 18.728 15.544 -19.275 1.00 94.19 187 ALA A O 1
ATOM 1531 N N . MET A 1 188 ? 18.209 13.620 -20.294 1.00 92.81 188 MET A N 1
ATOM 1532 C CA . MET A 1 188 ? 19.370 12.888 -19.782 1.00 92.81 188 MET A CA 1
ATOM 1533 C C . MET A 1 188 ? 20.647 13.230 -20.557 1.00 92.81 188 MET A C 1
ATOM 1535 O O . MET A 1 188 ? 20.649 13.278 -21.797 1.00 92.81 188 MET A O 1
ATOM 1539 N N . SER A 1 189 ? 21.760 13.354 -19.830 1.00 95.62 189 SER A N 1
ATOM 1540 C CA . SER A 1 189 ? 23.098 13.423 -20.429 1.00 95.62 189 SER A CA 1
ATOM 1541 C C . SER A 1 189 ? 23.435 12.132 -21.188 1.00 95.62 189 SER A C 1
ATOM 1543 O O . SER A 1 189 ? 22.779 11.098 -21.017 1.00 95.62 189 SER A O 1
ATOM 1545 N N . GLU A 1 190 ? 24.457 12.162 -22.047 1.00 91.81 190 GLU A N 1
ATOM 1546 C CA . GLU A 1 190 ? 24.853 10.966 -22.802 1.00 91.81 190 GLU A CA 1
ATOM 1547 C C . GLU A 1 190 ? 25.321 9.832 -21.871 1.00 91.81 190 GLU A C 1
ATOM 1549 O O . GLU A 1 190 ? 24.910 8.685 -22.042 1.00 91.81 190 GLU A O 1
ATOM 1554 N N . GLU A 1 191 ? 26.067 10.151 -20.811 1.00 93.50 191 GLU A N 1
ATOM 1555 C CA . GLU A 1 191 ? 26.480 9.185 -19.783 1.00 93.50 191 GLU A CA 1
ATOM 1556 C C . GLU A 1 191 ? 25.277 8.541 -19.078 1.00 93.50 191 GLU A C 1
ATOM 1558 O O . GLU A 1 191 ? 25.193 7.315 -18.952 1.00 93.50 191 GLU A O 1
ATOM 1563 N N . GLN A 1 192 ? 24.286 9.351 -18.690 1.00 93.12 192 GLN A N 1
ATOM 1564 C CA . GLN A 1 192 ? 23.044 8.861 -18.089 1.00 93.12 192 GLN A CA 1
ATOM 1565 C C . GLN A 1 192 ? 22.260 7.972 -19.060 1.00 93.12 192 GLN A C 1
ATOM 1567 O O . GLN A 1 192 ? 21.708 6.949 -18.647 1.00 93.12 192 GLN A O 1
ATOM 1572 N N . ARG A 1 193 ? 22.235 8.305 -20.358 1.00 91.75 193 ARG A N 1
ATOM 1573 C CA . ARG A 1 193 ? 21.610 7.472 -21.397 1.00 91.75 193 ARG A CA 1
ATOM 1574 C C . ARG A 1 193 ? 22.335 6.141 -21.576 1.00 91.75 193 ARG A C 1
ATOM 1576 O O . ARG A 1 193 ? 21.664 5.118 -21.743 1.00 91.75 193 ARG A O 1
ATOM 1583 N N . ILE A 1 194 ? 23.666 6.122 -21.522 1.00 90.38 194 ILE A N 1
ATOM 1584 C CA . ILE A 1 194 ? 24.468 4.893 -21.580 1.00 90.38 194 ILE A CA 1
ATOM 1585 C C . ILE A 1 194 ? 24.164 4.012 -20.364 1.00 90.38 194 ILE A C 1
ATOM 1587 O O . ILE A 1 194 ? 23.802 2.846 -20.542 1.00 90.38 194 ILE A O 1
ATOM 1591 N N . ALA A 1 195 ? 24.210 4.570 -19.152 1.00 92.19 195 ALA A N 1
ATOM 1592 C CA . ALA A 1 195 ? 23.896 3.848 -17.918 1.00 92.19 195 ALA A CA 1
ATOM 1593 C C . ALA A 1 195 ? 22.447 3.328 -17.906 1.00 92.19 195 ALA A C 1
ATOM 1595 O O . ALA A 1 195 ? 22.193 2.167 -17.575 1.00 92.19 195 ALA A O 1
ATOM 1596 N N . TYR A 1 196 ? 21.488 4.149 -18.348 1.00 89.56 196 TYR A N 1
ATOM 1597 C CA . TYR A 1 196 ? 20.090 3.756 -18.526 1.00 89.56 196 TYR A CA 1
ATOM 1598 C C . TYR A 1 196 ? 19.971 2.568 -19.489 1.00 89.56 196 TYR A C 1
ATOM 1600 O O . TYR A 1 196 ? 19.368 1.546 -19.152 1.00 89.56 196 TYR A O 1
ATOM 1608 N N . ARG A 1 197 ? 20.578 2.658 -20.681 1.00 90.44 197 ARG A N 1
ATOM 1609 C CA . ARG A 1 197 ? 20.569 1.567 -21.666 1.00 90.44 197 ARG A CA 1
ATOM 1610 C C . ARG A 1 197 ? 21.202 0.306 -21.087 1.00 90.44 197 ARG A C 1
ATOM 1612 O O . ARG A 1 197 ? 20.601 -0.754 -21.217 1.00 90.44 197 ARG A O 1
ATOM 1619 N N . ALA A 1 198 ? 22.357 0.403 -20.433 1.00 91.88 198 ALA A N 1
ATOM 1620 C CA . ALA A 1 198 ? 23.037 -0.730 -19.808 1.00 91.88 198 ALA A CA 1
ATOM 1621 C C . ALA A 1 198 ? 22.147 -1.430 -18.769 1.00 91.88 198 ALA A C 1
ATOM 1623 O O . ALA A 1 198 ? 21.982 -2.649 -18.832 1.00 91.88 198 ALA A O 1
ATOM 1624 N N . LYS A 1 199 ? 21.482 -0.660 -17.900 1.00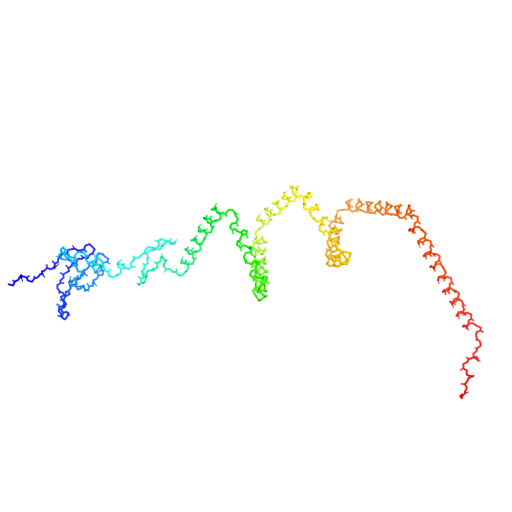 91.44 199 LYS A N 1
ATOM 1625 C CA . LYS A 1 199 ? 20.563 -1.171 -16.874 1.00 91.44 199 LYS A CA 1
ATOM 1626 C C . LYS A 1 199 ? 19.389 -1.964 -17.456 1.00 91.44 199 LYS A C 1
ATOM 1628 O O . LYS A 1 199 ? 19.039 -3.015 -16.927 1.00 91.44 199 LYS A O 1
ATOM 1633 N N . TYR A 1 200 ? 18.760 -1.473 -18.527 1.00 89.31 200 TYR A N 1
ATOM 1634 C CA . TYR A 1 200 ? 17.541 -2.090 -19.077 1.00 89.31 200 TYR A CA 1
ATOM 1635 C C . TYR A 1 200 ? 17.786 -3.090 -20.216 1.00 89.31 200 TYR A C 1
ATOM 1637 O O . TYR A 1 200 ? 16.902 -3.894 -20.527 1.00 89.31 200 TYR A O 1
ATOM 1645 N N . ARG A 1 201 ? 18.975 -3.091 -20.830 1.00 91.94 201 ARG A N 1
ATOM 1646 C CA . ARG A 1 201 ? 19.324 -3.954 -21.971 1.00 91.94 201 ARG A CA 1
ATOM 1647 C C . ARG A 1 201 ? 19.119 -5.455 -21.711 1.00 91.94 201 ARG A C 1
ATOM 1649 O O . ARG A 1 201 ? 18.583 -6.097 -22.618 1.00 91.94 201 ARG A O 1
ATOM 1656 N N . PRO A 1 202 ? 19.467 -6.037 -20.543 1.00 93.50 202 PRO A N 1
ATOM 1657 C CA . PRO A 1 202 ? 19.188 -7.449 -20.265 1.00 93.50 202 PRO A CA 1
ATOM 1658 C C . PRO A 1 202 ? 17.689 -7.766 -20.326 1.00 93.50 202 PRO A C 1
ATOM 1660 O O . PRO A 1 202 ? 17.271 -8.665 -21.054 1.00 93.50 202 PRO A O 1
ATOM 1663 N N . SER A 1 203 ? 16.862 -6.957 -19.661 1.00 90.38 203 SER A N 1
ATOM 1664 C CA . SER A 1 203 ? 15.405 -7.124 -19.641 1.00 90.38 203 SER A CA 1
ATOM 1665 C C . SER A 1 203 ? 14.774 -6.947 -21.022 1.00 90.38 203 SER A C 1
ATOM 1667 O O . SER A 1 203 ? 13.848 -7.674 -21.378 1.00 90.38 203 SER A O 1
ATOM 1669 N N . TRP A 1 204 ? 15.274 -6.009 -21.833 1.00 88.62 204 TRP A N 1
ATOM 1670 C CA . TRP A 1 204 ? 14.812 -5.835 -23.213 1.00 88.62 204 TRP A CA 1
ATOM 1671 C C . TRP A 1 204 ? 15.183 -7.019 -24.105 1.00 88.62 204 TRP A C 1
ATOM 1673 O O . TRP A 1 204 ? 14.358 -7.445 -24.913 1.00 88.62 204 TRP A O 1
ATOM 1683 N N . ARG A 1 205 ? 16.388 -7.585 -23.946 1.00 91.00 205 ARG A N 1
ATOM 1684 C CA . ARG A 1 205 ? 16.801 -8.806 -24.656 1.00 91.00 205 ARG A CA 1
ATOM 1685 C C . ARG A 1 205 ? 15.912 -9.986 -24.291 1.00 91.00 205 ARG A C 1
ATOM 1687 O O . ARG A 1 205 ? 15.475 -10.702 -25.187 1.00 91.00 205 ARG A O 1
ATOM 1694 N N . GLU A 1 206 ? 15.603 -10.142 -23.009 1.00 91.38 206 GLU A N 1
ATOM 1695 C CA . GLU A 1 206 ? 14.728 -11.207 -22.529 1.00 91.38 206 GLU A CA 1
ATOM 1696 C C . GLU A 1 206 ? 13.295 -11.048 -23.043 1.00 91.38 206 GLU A C 1
ATOM 1698 O O . GLU A 1 206 ? 12.707 -11.983 -23.588 1.00 91.38 206 GLU A O 1
ATOM 1703 N N . TYR A 1 207 ? 12.752 -9.832 -22.970 1.00 86.38 207 TYR A N 1
ATOM 1704 C CA . TYR A 1 207 ? 11.450 -9.512 -23.545 1.00 86.38 207 TYR A CA 1
ATOM 1705 C C . TYR A 1 207 ? 11.397 -9.820 -25.049 1.00 86.38 207 TYR A C 1
ATOM 1707 O O . TYR A 1 207 ? 10.460 -10.474 -25.512 1.00 86.38 207 TYR A O 1
ATOM 1715 N N . ALA A 1 208 ? 12.411 -9.390 -25.809 1.00 88.31 208 ALA A N 1
ATOM 1716 C CA . ALA A 1 208 ? 12.505 -9.646 -27.243 1.00 88.31 208 ALA A CA 1
ATOM 1717 C C . ALA A 1 208 ? 12.630 -11.146 -27.546 1.00 88.31 208 ALA A C 1
ATOM 1719 O O . ALA A 1 208 ? 11.969 -11.641 -28.457 1.00 88.31 208 ALA A O 1
ATOM 1720 N N . ARG A 1 209 ? 13.425 -11.890 -26.764 1.00 91.25 209 ARG A N 1
ATOM 1721 C CA . ARG A 1 209 ? 13.537 -13.353 -26.857 1.00 91.25 209 ARG A CA 1
ATOM 1722 C C . ARG A 1 209 ? 12.177 -14.018 -26.667 1.00 91.25 209 ARG A C 1
ATOM 1724 O O . ARG A 1 209 ? 11.762 -14.781 -27.533 1.00 91.25 209 ARG A O 1
ATOM 1731 N N . ARG A 1 210 ? 11.462 -13.672 -25.594 1.00 92.94 210 ARG A N 1
ATOM 1732 C CA . ARG A 1 210 ? 10.130 -14.214 -25.300 1.00 92.94 210 ARG A CA 1
ATOM 1733 C C . ARG A 1 210 ? 9.127 -13.905 -26.408 1.00 92.94 210 ARG A C 1
ATOM 1735 O O . ARG A 1 210 ? 8.403 -14.800 -26.823 1.00 92.94 210 ARG A O 1
ATOM 1742 N N . LYS A 1 211 ? 9.106 -12.671 -26.921 1.00 88.25 211 LYS A N 1
ATOM 1743 C CA . LYS A 1 211 ? 8.208 -12.300 -28.025 1.00 88.25 211 LYS A CA 1
ATOM 1744 C C . LYS A 1 211 ? 8.538 -13.016 -29.330 1.00 88.25 211 LYS A C 1
ATOM 1746 O O . LYS A 1 211 ? 7.617 -13.417 -30.028 1.00 88.25 211 LYS A O 1
ATOM 1751 N N . ARG A 1 212 ? 9.817 -13.251 -29.632 1.00 88.50 212 ARG A N 1
ATOM 1752 C CA . ARG A 1 212 ? 10.204 -14.094 -30.774 1.00 88.50 212 ARG A CA 1
ATOM 1753 C C . ARG A 1 212 ? 9.729 -15.534 -30.614 1.00 88.50 212 ARG A C 1
ATOM 1755 O O . ARG A 1 212 ? 9.230 -16.084 -31.583 1.00 88.50 212 ARG A O 1
ATOM 1762 N N . LEU A 1 213 ? 9.850 -16.108 -29.414 1.00 90.69 213 LEU A N 1
ATOM 1763 C CA . LEU A 1 213 ? 9.368 -17.462 -29.129 1.00 90.69 213 LEU A CA 1
ATOM 1764 C C . LEU A 1 213 ? 7.838 -17.563 -29.234 1.00 90.69 213 LEU A C 1
ATOM 1766 O O . LEU A 1 213 ? 7.313 -18.568 -29.690 1.00 90.69 213 LEU A O 1
ATOM 1770 N N . GLU A 1 214 ? 7.119 -16.525 -28.808 1.00 90.00 214 GLU A N 1
ATOM 1771 C CA . GLU A 1 214 ? 5.662 -16.433 -28.954 1.00 90.00 214 GLU A CA 1
ATOM 1772 C C . GLU A 1 214 ? 5.261 -16.396 -30.434 1.00 90.00 214 GLU A C 1
ATOM 1774 O O . GLU A 1 214 ? 4.432 -17.191 -30.854 1.00 90.00 214 GLU A O 1
ATOM 1779 N N . ILE A 1 215 ? 5.917 -15.549 -31.237 1.00 89.19 215 ILE A N 1
ATOM 1780 C CA . ILE A 1 215 ? 5.681 -15.458 -32.685 1.00 89.19 215 ILE A CA 1
ATOM 1781 C C . ILE A 1 215 ? 6.057 -16.766 -33.397 1.00 89.19 215 ILE A C 1
ATOM 1783 O O . ILE A 1 215 ? 5.348 -17.182 -34.304 1.00 89.19 215 ILE A O 1
ATOM 1787 N N . SER A 1 216 ? 7.137 -17.445 -32.991 1.00 88.00 216 SER A N 1
ATOM 1788 C CA . SER A 1 216 ? 7.575 -18.692 -33.636 1.00 88.00 216 SER A CA 1
ATOM 1789 C C . SER A 1 216 ? 6.633 -19.876 -33.419 1.00 88.00 216 SER A C 1
ATOM 1791 O O . SER A 1 216 ? 6.794 -20.889 -34.089 1.00 88.00 216 SER A O 1
ATOM 1793 N N . ARG A 1 217 ? 5.671 -19.779 -32.489 1.00 90.94 217 ARG A N 1
ATOM 1794 C CA . ARG A 1 217 ? 4.623 -20.798 -32.305 1.00 90.94 217 ARG A CA 1
ATOM 1795 C C . ARG A 1 217 ? 3.578 -20.772 -33.422 1.00 90.94 217 ARG A C 1
ATOM 1797 O O . ARG A 1 217 ? 2.898 -21.769 -33.618 1.00 90.94 217 ARG A O 1
ATOM 1804 N N . GLU A 1 218 ? 3.464 -19.659 -34.144 1.00 91.19 218 GLU A N 1
ATOM 1805 C CA . GLU A 1 218 ? 2.532 -19.461 -35.255 1.00 91.19 218 GLU A CA 1
ATOM 1806 C C . GLU A 1 218 ? 3.334 -19.372 -36.574 1.00 91.19 218 GLU A C 1
ATOM 1808 O O . GLU A 1 218 ? 3.921 -18.324 -36.860 1.00 91.19 218 GLU A O 1
ATOM 1813 N N . PRO A 1 219 ? 3.395 -20.441 -37.397 1.00 90.94 219 PRO A N 1
ATOM 1814 C CA . PRO A 1 219 ? 4.304 -20.517 -38.548 1.00 90.94 219 PRO A CA 1
ATOM 1815 C C . PRO A 1 219 ? 4.162 -19.369 -39.558 1.00 90.94 219 PRO A C 1
ATOM 1817 O O . PRO A 1 219 ? 5.165 -18.778 -39.959 1.00 90.94 219 PRO A O 1
ATOM 1820 N N . LEU A 1 220 ? 2.930 -19.003 -39.927 1.00 92.38 220 LEU A N 1
ATOM 1821 C CA . LEU A 1 220 ? 2.665 -17.904 -40.867 1.00 92.38 220 LEU A CA 1
ATOM 1822 C C . LEU A 1 220 ? 3.168 -16.563 -40.320 1.00 92.38 220 LEU A C 1
ATOM 1824 O O . LEU A 1 220 ? 3.910 -15.840 -40.984 1.00 92.38 220 LEU A O 1
ATOM 1828 N N . ARG A 1 221 ? 2.862 -16.283 -39.053 1.00 88.44 221 ARG A N 1
ATOM 1829 C CA . ARG A 1 221 ? 3.281 -15.058 -38.367 1.00 88.44 221 ARG A CA 1
ATOM 1830 C C . ARG A 1 221 ? 4.800 -14.977 -38.197 1.00 88.44 221 ARG A C 1
ATOM 1832 O O . ARG A 1 221 ? 5.377 -13.890 -38.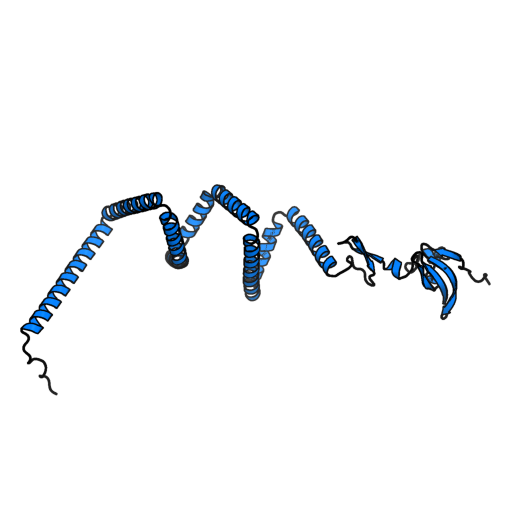207 1.00 88.44 221 ARG A O 1
ATOM 1839 N N . TYR A 1 222 ? 5.471 -16.121 -38.061 1.00 89.88 222 TYR A N 1
ATOM 1840 C CA . TYR A 1 222 ? 6.929 -16.193 -38.041 1.00 89.88 222 TYR A CA 1
ATOM 1841 C C . TYR A 1 222 ? 7.557 -15.867 -39.402 1.00 89.88 222 TYR A C 1
ATOM 1843 O O . TYR A 1 222 ? 8.563 -15.152 -39.448 1.00 89.88 222 TYR A O 1
ATOM 1851 N N . ILE A 1 223 ? 6.963 -16.339 -40.503 1.00 90.25 223 ILE A N 1
ATOM 1852 C CA . ILE A 1 223 ? 7.405 -16.014 -41.868 1.00 90.25 223 ILE A CA 1
ATOM 1853 C C . ILE A 1 223 ? 7.275 -14.508 -42.120 1.00 90.25 223 ILE A C 1
ATOM 1855 O O . ILE A 1 223 ? 8.261 -13.874 -42.506 1.00 90.25 223 ILE A O 1
ATOM 1859 N N . GLU A 1 224 ? 6.115 -13.924 -41.814 1.00 91.19 224 GLU A N 1
ATOM 1860 C CA . GLU A 1 224 ? 5.877 -12.478 -41.921 1.00 91.19 224 GLU A CA 1
ATOM 1861 C C . GLU A 1 224 ? 6.877 -11.677 -41.080 1.00 91.19 224 GLU A C 1
ATOM 1863 O O . GLU A 1 224 ? 7.521 -10.748 -41.568 1.00 91.19 224 GLU A O 1
ATOM 1868 N N . TYR A 1 225 ? 7.083 -12.072 -39.820 1.00 89.19 225 TYR A N 1
ATOM 1869 C CA . TYR A 1 225 ? 8.077 -11.445 -38.952 1.00 89.19 225 TYR A CA 1
ATOM 1870 C C . TYR A 1 225 ? 9.478 -11.480 -39.578 1.00 89.19 225 TYR A C 1
ATOM 1872 O O . TYR A 1 225 ? 10.196 -10.478 -39.561 1.00 89.19 225 TYR A O 1
ATOM 1880 N N . ARG A 1 226 ? 9.887 -12.614 -40.160 1.00 90.50 226 ARG A N 1
ATOM 1881 C CA . ARG A 1 226 ? 11.191 -12.751 -40.825 1.00 90.50 226 ARG A CA 1
ATOM 1882 C C . ARG A 1 226 ? 11.295 -11.876 -42.073 1.00 90.50 226 ARG A C 1
ATOM 1884 O O . ARG A 1 226 ? 12.366 -11.307 -42.281 1.00 90.50 226 ARG A O 1
ATOM 1891 N N . GLN A 1 227 ? 10.236 -11.746 -42.869 1.00 92.44 227 GLN A N 1
ATOM 1892 C CA . GLN A 1 227 ? 10.192 -10.829 -44.015 1.00 92.44 227 GLN A CA 1
ATOM 1893 C C . GLN A 1 227 ? 10.342 -9.373 -43.558 1.00 92.44 227 GLN A C 1
ATOM 1895 O O . GLN A 1 227 ? 11.263 -8.693 -44.007 1.00 92.44 227 GLN A O 1
ATOM 1900 N N . GLN A 1 228 ? 9.572 -8.946 -42.553 1.00 89.75 228 GLN A N 1
ATOM 1901 C CA . GLN A 1 228 ? 9.683 -7.604 -41.968 1.00 89.75 228 GLN A CA 1
ATOM 1902 C C . GLN A 1 228 ? 11.098 -7.306 -41.448 1.00 89.75 228 GLN A C 1
ATOM 1904 O O . GLN A 1 228 ? 11.598 -6.192 -41.597 1.00 89.75 228 GLN A O 1
ATOM 1909 N N . GLN A 1 229 ? 11.779 -8.289 -40.845 1.00 88.50 229 GLN A N 1
ATOM 1910 C CA . GLN A 1 229 ? 13.173 -8.116 -40.417 1.00 88.50 229 GLN A CA 1
ATOM 1911 C C . GLN A 1 229 ? 14.132 -7.926 -41.600 1.00 88.50 229 GLN A C 1
ATOM 1913 O O . GLN A 1 229 ? 15.053 -7.114 -41.497 1.00 88.50 229 GLN A O 1
ATOM 1918 N N . ARG A 1 230 ? 13.931 -8.642 -42.714 1.00 89.25 230 ARG A N 1
ATOM 1919 C CA . ARG A 1 230 ? 14.739 -8.460 -43.932 1.00 89.25 230 ARG A CA 1
ATOM 1920 C C . ARG A 1 230 ? 14.524 -7.073 -44.524 1.00 89.25 230 ARG A C 1
ATOM 1922 O O . ARG A 1 230 ? 15.502 -6.384 -44.786 1.00 89.25 230 ARG A O 1
ATOM 1929 N N . GLU A 1 231 ? 13.274 -6.641 -44.653 1.00 90.44 231 GLU A N 1
ATOM 1930 C CA . GLU A 1 231 ? 12.925 -5.310 -45.162 1.00 90.44 231 GLU A CA 1
ATOM 1931 C C . GLU A 1 231 ? 13.488 -4.191 -44.281 1.00 90.44 231 GLU A C 1
ATOM 1933 O O . GLU A 1 231 ? 14.086 -3.238 -44.775 1.00 90.44 231 GLU A O 1
ATOM 1938 N N . ALA A 1 232 ? 13.355 -4.307 -42.956 1.00 86.06 232 ALA A N 1
ATOM 1939 C CA . ALA A 1 232 ? 13.933 -3.343 -42.024 1.00 86.06 232 ALA A CA 1
ATOM 1940 C C . ALA A 1 232 ? 15.469 -3.313 -42.113 1.00 86.06 232 ALA A C 1
ATOM 1942 O O . ALA A 1 232 ? 16.077 -2.239 -42.040 1.00 86.06 232 ALA A O 1
ATOM 1943 N N . GLY A 1 233 ? 16.095 -4.480 -42.294 1.00 84.81 233 GLY A N 1
ATOM 1944 C CA . GLY A 1 233 ? 17.524 -4.613 -42.557 1.00 84.81 233 GLY A CA 1
ATOM 1945 C C . GLY A 1 233 ? 17.944 -3.910 -43.847 1.00 84.81 233 GLY A C 1
ATOM 1946 O O . GLY A 1 233 ? 18.876 -3.109 -43.807 1.00 84.81 233 GLY A O 1
ATOM 1947 N N . ALA A 1 234 ? 17.217 -4.130 -44.946 1.00 85.38 234 ALA A N 1
ATOM 1948 C CA . ALA A 1 234 ? 17.438 -3.470 -46.233 1.00 85.38 234 ALA A CA 1
ATOM 1949 C C . ALA A 1 234 ? 17.332 -1.942 -46.112 1.00 85.38 234 ALA A C 1
ATOM 1951 O O . ALA A 1 234 ? 18.288 -1.244 -46.430 1.00 85.38 234 ALA A O 1
ATOM 1952 N N . ARG A 1 235 ? 16.263 -1.419 -45.494 1.00 84.50 235 ARG A N 1
ATOM 1953 C CA . ARG A 1 235 ? 16.101 0.031 -45.249 1.00 84.50 235 ARG A CA 1
ATOM 1954 C C . ARG A 1 235 ? 17.232 0.620 -44.408 1.00 84.50 235 ARG A C 1
ATOM 1956 O O . ARG A 1 235 ? 17.647 1.760 -44.600 1.00 84.50 235 ARG A O 1
ATOM 1963 N N . THR A 1 236 ? 17.711 -0.130 -43.416 1.00 79.44 236 THR A N 1
ATOM 1964 C CA . THR A 1 236 ? 18.828 0.310 -42.567 1.00 79.44 236 THR A CA 1
ATOM 1965 C C . THR A 1 236 ? 20.132 0.329 -43.360 1.00 79.44 236 THR A C 1
ATOM 1967 O O . THR A 1 236 ? 20.923 1.258 -43.212 1.00 79.44 236 THR A O 1
ATOM 1970 N N . TYR A 1 237 ? 20.347 -0.676 -44.204 1.00 75.69 237 TYR A N 1
ATOM 1971 C CA . TYR A 1 237 ? 21.495 -0.770 -45.094 1.00 75.69 237 TYR A CA 1
ATOM 1972 C C . TYR A 1 237 ? 21.504 0.357 -46.135 1.00 75.69 237 TYR A C 1
ATOM 1974 O O . TYR A 1 237 ? 22.517 1.036 -46.267 1.00 75.69 237 TYR A O 1
ATOM 1982 N N . GLU A 1 238 ? 20.367 0.634 -46.776 1.00 81.50 238 GLU A N 1
ATOM 1983 C CA . GLU A 1 238 ? 20.177 1.762 -47.700 1.00 81.50 238 GLU A CA 1
ATOM 1984 C C . GLU A 1 238 ? 20.526 3.097 -47.033 1.00 81.50 238 GLU A C 1
ATOM 1986 O O . GLU A 1 238 ? 21.336 3.861 -47.553 1.00 81.50 238 GLU A O 1
ATOM 1991 N N . LYS A 1 239 ? 20.008 3.352 -45.822 1.00 79.94 239 LYS A N 1
ATOM 1992 C CA . LYS A 1 239 ? 20.347 4.561 -45.049 1.00 79.94 239 LYS A CA 1
ATOM 1993 C C . LYS A 1 239 ? 21.837 4.665 -44.733 1.00 79.94 239 LYS A C 1
ATOM 1995 O O . LYS A 1 239 ? 22.395 5.755 -44.767 1.00 79.94 239 LYS A O 1
ATOM 2000 N N . GLN A 1 240 ? 22.483 3.545 -44.407 1.00 74.75 240 GLN A N 1
ATOM 2001 C CA . GLN A 1 240 ? 23.924 3.515 -44.144 1.00 74.75 240 GLN A CA 1
ATOM 2002 C C . GLN A 1 240 ? 24.762 3.727 -45.410 1.00 74.75 240 GLN A C 1
ATOM 2004 O O . GLN A 1 240 ? 25.865 4.250 -45.298 1.00 74.75 240 GLN A O 1
ATOM 2009 N N . GLN A 1 241 ? 24.279 3.300 -46.581 1.00 73.31 241 GLN A N 1
ATOM 2010 C CA . GLN A 1 241 ? 24.941 3.545 -47.864 1.00 73.31 241 GLN A CA 1
ATOM 2011 C C . GLN A 1 241 ? 24.765 4.987 -48.351 1.00 73.31 241 GLN A C 1
ATOM 2013 O O . GLN A 1 241 ? 25.683 5.527 -48.966 1.00 73.31 241 GLN A O 1
ATOM 2018 N N . ALA A 1 242 ? 23.607 5.591 -48.074 1.00 78.31 242 ALA A N 1
ATOM 2019 C CA . ALA A 1 242 ? 23.303 6.975 -48.425 1.00 78.31 242 ALA A CA 1
ATOM 2020 C C . ALA A 1 242 ? 24.129 7.998 -47.620 1.00 78.31 242 ALA A C 1
ATOM 2022 O O . ALA A 1 242 ? 24.331 9.111 -48.091 1.00 78.31 242 ALA A O 1
ATOM 2023 N N . ASP A 1 243 ? 24.621 7.623 -46.433 1.00 83.12 243 ASP A N 1
ATOM 2024 C CA . ASP A 1 243 ? 25.501 8.441 -45.588 1.00 83.12 243 ASP A CA 1
ATOM 2025 C C . ASP A 1 243 ? 26.961 8.401 -46.115 1.00 83.12 243 ASP A C 1
ATOM 2027 O O . ASP A 1 243 ? 27.628 7.359 -46.010 1.00 83.12 243 ASP A O 1
ATOM 2031 N N . PRO A 1 244 ? 27.487 9.506 -46.687 1.00 83.75 244 PRO A N 1
ATOM 2032 C CA . PRO A 1 244 ? 28.799 9.524 -47.335 1.00 83.75 244 PRO A CA 1
ATOM 2033 C C . PRO A 1 244 ? 29.955 9.252 -46.366 1.00 83.75 244 PRO A C 1
ATOM 2035 O O . PRO A 1 244 ? 30.899 8.540 -46.721 1.00 83.75 244 PRO A O 1
ATOM 2038 N N . GLU A 1 245 ? 29.875 9.778 -45.141 1.00 84.38 245 GLU A N 1
ATOM 2039 C CA . GLU A 1 245 ? 30.914 9.634 -44.117 1.00 84.38 245 GLU A CA 1
ATOM 2040 C C . GLU A 1 245 ? 30.991 8.188 -43.628 1.00 84.38 245 GLU A C 1
ATOM 2042 O O . GLU A 1 245 ? 32.070 7.588 -43.565 1.00 84.38 245 GLU A O 1
ATOM 2047 N N . ARG A 1 246 ? 29.834 7.572 -43.356 1.00 75.88 246 ARG A N 1
ATOM 2048 C CA . ARG A 1 246 ? 29.775 6.152 -42.973 1.00 75.88 246 ARG A CA 1
ATOM 2049 C C . ARG A 1 246 ? 30.246 5.234 -44.090 1.00 75.88 246 ARG A C 1
ATOM 2051 O O . ARG A 1 246 ? 30.894 4.220 -43.807 1.00 75.88 246 ARG A O 1
ATOM 2058 N N . ARG A 1 247 ? 29.938 5.564 -45.347 1.00 78.62 247 ARG A N 1
ATOM 2059 C CA . ARG A 1 247 ? 30.419 4.818 -46.516 1.00 78.62 247 ARG A CA 1
ATOM 2060 C C . ARG A 1 247 ? 31.946 4.871 -46.610 1.00 78.62 247 ARG A C 1
ATOM 2062 O O . ARG A 1 247 ? 32.569 3.819 -46.751 1.00 78.62 247 ARG A O 1
ATOM 2069 N N . ALA A 1 248 ? 32.545 6.053 -46.457 1.00 82.69 248 ALA A N 1
ATOM 2070 C CA . ALA A 1 248 ? 33.998 6.234 -46.463 1.00 82.69 248 ALA A CA 1
ATOM 2071 C C . ALA A 1 248 ? 34.686 5.491 -45.300 1.00 82.69 248 ALA A C 1
ATOM 2073 O O . ALA A 1 248 ? 35.651 4.755 -45.517 1.00 82.69 248 ALA A O 1
ATOM 2074 N N . ALA A 1 249 ? 34.147 5.592 -44.079 1.00 83.94 249 ALA A N 1
ATOM 2075 C CA . ALA A 1 249 ? 34.653 4.865 -42.912 1.00 83.94 249 ALA A CA 1
ATOM 2076 C C . ALA A 1 249 ? 34.621 3.338 -43.108 1.00 83.94 249 ALA A C 1
ATOM 2078 O O . ALA A 1 249 ? 35.582 2.643 -42.772 1.00 83.94 249 ALA A O 1
ATOM 2079 N N . ARG A 1 250 ? 33.548 2.803 -43.707 1.00 80.94 250 ARG A N 1
ATOM 2080 C CA . ARG A 1 250 ? 33.443 1.370 -44.022 1.00 80.94 250 ARG A CA 1
ATOM 2081 C C . ARG A 1 250 ? 34.464 0.938 -45.074 1.00 80.94 250 ARG A C 1
ATOM 2083 O O . ARG A 1 250 ? 35.082 -0.108 -44.907 1.00 80.94 250 ARG A O 1
ATOM 2090 N N . GLN A 1 251 ? 34.660 1.726 -46.131 1.00 85.88 251 GLN A N 1
ATOM 2091 C CA . GLN A 1 251 ? 35.677 1.442 -47.149 1.00 85.88 251 GLN A CA 1
ATOM 2092 C C . GLN A 1 251 ? 37.086 1.441 -46.548 1.00 85.88 251 GLN A C 1
ATOM 2094 O O . GLN A 1 251 ? 37.877 0.549 -46.848 1.00 85.88 251 GLN A O 1
ATOM 2099 N N . LYS A 1 252 ? 37.386 2.383 -45.645 1.00 89.31 252 LYS A N 1
ATOM 2100 C CA . LYS A 1 252 ? 38.650 2.405 -44.897 1.00 89.31 252 LYS A CA 1
ATOM 2101 C C . LYS A 1 252 ? 38.838 1.128 -44.072 1.00 89.31 252 LYS A C 1
ATOM 2103 O O . LYS A 1 252 ? 39.863 0.470 -44.215 1.00 89.31 252 LYS A O 1
ATOM 2108 N N . GLN A 1 253 ? 37.828 0.723 -43.299 1.00 88.31 253 GLN A N 1
ATOM 2109 C CA . GLN A 1 253 ? 37.871 -0.527 -42.528 1.00 88.31 253 GLN A CA 1
ATOM 2110 C C . GLN A 1 253 ? 38.041 -1.766 -43.416 1.00 88.31 253 GLN A C 1
ATOM 2112 O O . GLN A 1 253 ? 38.778 -2.681 -43.060 1.00 88.31 253 GLN A O 1
ATOM 2117 N N . GLN A 1 254 ? 37.387 -1.810 -44.581 1.00 88.44 254 GLN A N 1
ATOM 2118 C CA . GLN A 1 254 ? 37.546 -2.908 -45.538 1.00 88.44 254 GLN A CA 1
ATOM 2119 C C . GLN A 1 254 ? 38.970 -2.969 -46.101 1.00 88.44 254 GLN A C 1
ATOM 2121 O O . GLN A 1 254 ? 39.539 -4.056 -46.174 1.00 88.44 254 GLN A O 1
ATOM 2126 N N . ARG A 1 255 ? 39.566 -1.818 -46.439 1.00 91.31 255 ARG A N 1
ATOM 2127 C CA . ARG A 1 255 ? 40.966 -1.727 -46.886 1.00 91.31 255 ARG A CA 1
ATOM 2128 C C . ARG A 1 255 ? 41.937 -2.178 -45.796 1.00 91.31 255 ARG A C 1
ATOM 2130 O O . ARG A 1 255 ? 42.831 -2.970 -46.072 1.00 91.31 255 ARG A O 1
ATOM 2137 N N . GLU A 1 256 ? 41.741 -1.732 -44.557 1.00 90.88 256 GLU A N 1
ATOM 2138 C CA . GLU A 1 256 ? 42.557 -2.154 -43.409 1.00 90.88 256 GLU A CA 1
ATOM 2139 C C . GLU A 1 256 ? 42.419 -3.657 -43.129 1.00 90.88 256 GLU A C 1
ATOM 2141 O O . GLU A 1 256 ? 43.419 -4.340 -42.911 1.00 90.88 256 GLU A O 1
ATOM 2146 N N . ALA A 1 257 ? 41.202 -4.202 -43.198 1.00 89.75 257 ALA A N 1
ATOM 2147 C CA . ALA A 1 257 ? 40.962 -5.631 -43.032 1.00 89.75 257 ALA A CA 1
ATOM 2148 C C . ALA A 1 257 ? 41.601 -6.462 -44.156 1.00 89.75 257 ALA A C 1
ATOM 2150 O O . ALA A 1 257 ? 42.189 -7.504 -43.872 1.00 89.75 257 ALA A O 1
ATOM 2151 N N . ALA A 1 258 ? 41.525 -6.007 -45.410 1.00 91.56 258 ALA A N 1
ATOM 2152 C CA . ALA A 1 258 ? 42.187 -6.652 -46.543 1.00 91.56 258 ALA A CA 1
ATOM 2153 C C . ALA A 1 258 ? 43.713 -6.626 -46.386 1.00 91.56 258 ALA A C 1
ATOM 2155 O O . ALA A 1 258 ? 44.355 -7.663 -46.521 1.00 91.56 258 ALA A O 1
ATOM 2156 N N . ARG A 1 259 ? 44.279 -5.478 -45.987 1.00 92.75 259 ARG A N 1
ATOM 2157 C CA . ARG A 1 259 ? 45.708 -5.349 -45.673 1.00 92.75 259 ARG A CA 1
ATOM 2158 C C . ARG A 1 259 ? 46.127 -6.316 -44.567 1.00 92.75 259 ARG A C 1
ATOM 2160 O O . ARG A 1 259 ? 47.148 -6.977 -44.695 1.00 92.75 259 ARG A O 1
ATOM 2167 N N . ARG A 1 260 ? 45.333 -6.434 -43.499 1.00 92.56 260 ARG A N 1
ATOM 2168 C CA . ARG A 1 260 ? 45.613 -7.359 -42.392 1.00 92.56 260 ARG A CA 1
ATOM 2169 C C . ARG A 1 260 ? 45.551 -8.824 -42.828 1.00 92.56 260 ARG A C 1
ATOM 2171 O O . ARG A 1 260 ? 46.374 -9.611 -42.383 1.00 92.56 260 ARG A O 1
ATOM 2178 N N . ARG A 1 261 ? 44.608 -9.188 -43.704 1.00 92.38 261 ARG A N 1
ATOM 2179 C CA . ARG A 1 261 ? 44.539 -10.539 -44.286 1.00 92.38 261 ARG A CA 1
ATOM 2180 C C . ARG A 1 261 ? 45.771 -10.844 -45.134 1.00 92.38 261 ARG A C 1
ATOM 2182 O O . ARG A 1 261 ? 46.387 -11.870 -44.897 1.00 92.38 261 ARG A O 1
ATOM 2189 N N . ALA A 1 262 ? 46.163 -9.929 -46.021 1.00 91.81 262 ALA A N 1
ATOM 2190 C CA . ALA A 1 262 ? 47.352 -10.089 -46.857 1.00 91.81 262 ALA A CA 1
ATOM 2191 C C . ALA A 1 262 ? 48.639 -10.190 -46.022 1.00 91.81 262 ALA A C 1
ATOM 2193 O O . ALA A 1 262 ? 49.476 -11.041 -46.286 1.00 91.81 262 ALA A O 1
ATOM 219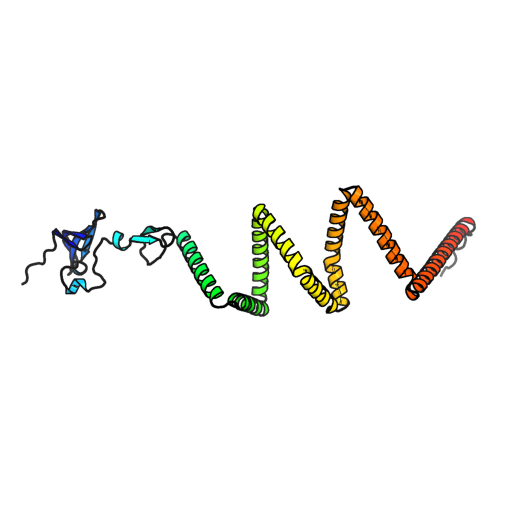4 N N . LEU A 1 263 ? 48.780 -9.373 -44.971 1.00 92.25 263 LEU A N 1
ATOM 2195 C CA . LEU A 1 263 ? 49.910 -9.472 -44.041 1.00 92.25 263 LEU A CA 1
ATOM 2196 C C . LEU A 1 263 ? 49.946 -10.824 -43.324 1.00 92.25 263 LEU A C 1
ATOM 2198 O O . LEU A 1 263 ? 51.005 -11.430 -43.229 1.00 92.25 263 LEU A O 1
ATOM 2202 N N . ASN A 1 264 ? 48.802 -11.309 -42.839 1.00 91.94 264 ASN A N 1
ATOM 2203 C CA . ASN A 1 264 ? 48.729 -12.621 -42.198 1.00 91.94 264 ASN A CA 1
ATOM 2204 C C . ASN A 1 264 ? 49.058 -13.757 -43.177 1.00 91.94 264 ASN A C 1
ATOM 2206 O O . ASN A 1 264 ? 49.683 -14.734 -42.784 1.00 91.94 264 ASN A O 1
ATOM 2210 N N . GLU A 1 265 ? 48.633 -13.634 -44.433 1.00 93.75 265 GLU A N 1
ATOM 2211 C CA . GLU A 1 265 ? 48.928 -14.600 -45.490 1.00 93.75 265 GLU A CA 1
ATOM 2212 C C . GLU A 1 265 ? 50.421 -14.614 -45.826 1.00 93.75 265 GLU A C 1
ATOM 2214 O O . GLU A 1 265 ? 51.017 -15.683 -45.836 1.00 93.75 265 GLU A O 1
ATOM 2219 N N . LEU A 1 266 ? 51.051 -13.440 -45.957 1.00 92.31 266 LEU A N 1
ATOM 2220 C CA . LEU A 1 266 ? 52.499 -13.314 -46.150 1.00 92.31 266 LEU A CA 1
ATOM 2221 C C . LEU A 1 266 ? 53.299 -13.887 -44.974 1.00 92.31 266 LEU A C 1
ATOM 2223 O O . LEU A 1 266 ? 54.266 -14.616 -45.183 1.00 92.31 266 LEU A O 1
ATOM 2227 N N . MET A 1 267 ? 52.883 -13.593 -43.738 1.00 89.69 267 MET A N 1
ATOM 2228 C CA . MET A 1 267 ? 53.497 -14.163 -42.533 1.00 89.69 267 MET A CA 1
ATOM 2229 C C . MET A 1 267 ? 53.396 -15.689 -42.529 1.00 89.69 267 MET A C 1
ATOM 2231 O O . MET A 1 267 ? 54.377 -16.364 -42.236 1.00 89.69 267 MET A O 1
ATOM 2235 N N . ARG A 1 268 ? 52.233 -16.232 -42.904 1.00 89.56 268 ARG A N 1
ATOM 2236 C CA . ARG A 1 268 ? 52.023 -17.676 -43.004 1.00 89.56 268 ARG A CA 1
ATOM 2237 C C . ARG A 1 268 ? 52.899 -18.302 -44.093 1.00 89.56 268 ARG A C 1
ATOM 2239 O O . ARG A 1 268 ? 53.553 -19.299 -43.825 1.00 89.56 268 ARG A O 1
ATOM 2246 N N . THR A 1 269 ? 52.970 -17.709 -45.285 1.00 88.50 269 THR A N 1
ATOM 2247 C CA . THR A 1 269 ? 53.856 -18.209 -46.350 1.00 88.50 269 THR A CA 1
ATOM 2248 C C . THR A 1 269 ? 55.329 -18.114 -45.962 1.00 88.50 269 THR A C 1
ATOM 2250 O O . THR A 1 269 ? 56.109 -18.990 -46.312 1.00 88.50 269 THR A O 1
ATOM 2253 N N . GLY A 1 270 ? 55.717 -17.078 -45.210 1.00 85.38 270 GLY A N 1
ATOM 2254 C CA . GLY A 1 270 ? 57.071 -16.939 -44.679 1.00 85.38 270 GLY A CA 1
ATOM 2255 C C . GLY A 1 270 ? 57.414 -18.040 -43.676 1.00 85.38 270 GLY A C 1
ATOM 2256 O O . GLY A 1 270 ? 58.492 -18.615 -43.760 1.00 85.38 270 GLY A O 1
ATOM 2257 N N . GLN A 1 271 ? 56.480 -18.387 -42.784 1.00 84.81 271 GLN A N 1
ATOM 2258 C CA . GLN A 1 271 ? 56.626 -19.527 -41.873 1.00 84.81 271 GLN A CA 1
ATOM 2259 C C . GLN A 1 271 ? 56.759 -20.851 -42.637 1.00 84.81 271 GLN A C 1
ATOM 2261 O O . GLN A 1 271 ? 57.700 -21.594 -42.387 1.00 84.81 271 GLN A O 1
ATOM 2266 N N . GLU A 1 272 ? 55.887 -21.103 -43.618 1.00 85.75 272 GLU A N 1
ATOM 2267 C CA . GLU A 1 272 ? 55.924 -22.319 -44.447 1.00 85.75 272 GLU A CA 1
ATOM 2268 C C . GLU A 1 272 ? 57.240 -22.441 -45.248 1.00 85.75 272 GLU A C 1
ATOM 2270 O O . GLU A 1 272 ? 57.769 -23.538 -45.419 1.00 85.75 272 GLU A O 1
ATOM 2275 N N . LEU A 1 273 ? 57.800 -21.325 -45.731 1.00 82.31 273 LEU A N 1
ATOM 2276 C CA . LEU A 1 273 ? 59.097 -21.311 -46.417 1.00 82.31 273 LEU A CA 1
ATOM 2277 C C . LEU A 1 273 ? 60.270 -21.523 -45.456 1.00 82.31 273 LEU A C 1
ATOM 2279 O O . LEU A 1 273 ? 61.188 -22.262 -45.802 1.00 82.31 273 LEU A O 1
ATOM 2283 N N . ASN A 1 274 ? 60.233 -20.929 -44.261 1.00 79.81 274 ASN A N 1
ATOM 2284 C CA . ASN A 1 274 ? 61.256 -21.129 -43.234 1.00 79.81 274 ASN A CA 1
ATOM 2285 C C . ASN A 1 274 ? 61.264 -22.572 -42.703 1.00 79.81 274 ASN A C 1
ATOM 2287 O O . ASN A 1 274 ? 62.321 -23.141 -42.488 1.00 79.81 274 ASN A O 1
ATOM 2291 N N . GLU A 1 275 ? 60.100 -23.206 -42.557 1.00 79.06 275 GLU A N 1
ATOM 2292 C CA . GLU A 1 275 ? 60.012 -24.634 -42.217 1.00 79.06 275 GLU A CA 1
ATOM 2293 C C . GLU A 1 275 ? 60.563 -25.543 -43.328 1.00 79.06 275 GLU A C 1
ATOM 2295 O O . GLU A 1 275 ? 61.044 -26.640 -43.053 1.00 79.06 275 GLU A O 1
ATOM 2300 N N . ARG A 1 276 ? 60.480 -25.109 -44.592 1.00 79.12 276 ARG A N 1
ATOM 2301 C CA . ARG A 1 276 ? 60.860 -25.921 -45.757 1.00 79.12 276 ARG A CA 1
ATOM 2302 C C . ARG A 1 276 ? 62.308 -25.733 -46.208 1.00 79.12 276 ARG A C 1
ATOM 2304 O O . ARG A 1 276 ? 62.874 -26.655 -46.790 1.00 79.12 276 ARG A O 1
ATOM 2311 N N . TYR A 1 277 ? 62.868 -24.548 -45.993 1.00 75.50 277 TYR A N 1
ATOM 2312 C CA . TYR A 1 277 ? 64.179 -24.137 -46.503 1.00 75.50 277 TYR A CA 1
ATOM 2313 C C . TYR A 1 277 ? 65.032 -23.390 -45.470 1.00 75.50 277 TYR A C 1
ATOM 2315 O O . TYR A 1 277 ? 66.105 -22.916 -45.826 1.00 75.50 277 TYR A O 1
ATOM 2323 N N . GLY A 1 278 ? 64.563 -23.232 -44.230 1.00 64.88 278 GLY A N 1
ATOM 2324 C CA . GLY A 1 278 ? 65.360 -22.632 -43.164 1.00 64.88 278 GLY A CA 1
ATOM 2325 C C . GLY A 1 278 ? 66.514 -23.555 -42.788 1.00 64.88 278 GLY A C 1
ATOM 2326 O O . GLY A 1 278 ? 66.293 -24.727 -42.476 1.00 64.88 278 GLY A O 1
ATOM 2327 N N . ASP A 1 279 ? 67.735 -23.030 -42.847 1.00 59.88 279 ASP A N 1
ATOM 2328 C CA . ASP A 1 279 ? 68.927 -23.728 -42.373 1.00 59.88 279 ASP A CA 1
ATOM 2329 C C . ASP A 1 279 ? 68.806 -24.014 -40.862 1.00 59.88 279 ASP A C 1
ATOM 2331 O O . ASP A 1 279 ? 68.372 -23.136 -40.110 1.00 59.88 279 ASP A O 1
ATOM 2335 N N . PRO A 1 280 ? 69.207 -25.203 -40.371 1.00 58.06 280 PRO A N 1
ATOM 2336 C CA . PRO A 1 280 ? 69.206 -25.505 -38.936 1.00 58.06 280 PRO A CA 1
ATOM 2337 C C . PRO A 1 280 ? 70.212 -24.680 -38.109 1.00 58.06 280 PRO A C 1
ATOM 2339 O O . PRO A 1 280 ? 70.185 -24.764 -36.885 1.00 58.06 280 PRO A O 1
ATOM 2342 N N . ASP A 1 281 ? 71.089 -23.900 -38.749 1.00 53.94 281 ASP A N 1
ATOM 2343 C CA . ASP A 1 281 ? 72.301 -23.319 -38.149 1.00 53.94 281 ASP A CA 1
ATOM 2344 C C . ASP A 1 281 ? 72.219 -21.801 -37.870 1.00 53.94 281 ASP A C 1
ATOM 2346 O O . ASP A 1 281 ? 73.200 -21.073 -37.998 1.00 53.94 281 ASP A O 1
ATOM 2350 N N . GLU A 1 282 ? 71.068 -21.296 -37.416 1.00 56.31 282 GLU A N 1
ATOM 2351 C CA . GLU A 1 282 ? 70.976 -19.957 -36.793 1.00 56.31 282 GLU A CA 1
ATOM 2352 C C . GLU A 1 282 ? 70.336 -20.000 -35.394 1.00 56.31 282 GLU A C 1
ATOM 2354 O O . GLU A 1 282 ? 69.533 -19.146 -35.016 1.00 56.31 282 GLU A O 1
ATOM 2359 N N . SER A 1 283 ? 70.701 -20.995 -34.579 1.00 52.22 283 SER A N 1
ATOM 2360 C CA . SER A 1 283 ? 70.347 -20.998 -33.153 1.00 52.22 283 SER A CA 1
ATOM 2361 C C . SER A 1 283 ? 71.482 -21.317 -32.188 1.00 52.22 283 SER A C 1
ATOM 2363 O O . SER A 1 283 ? 71.178 -21.679 -31.064 1.00 52.22 283 SER A O 1
ATOM 2365 N N . ASP A 1 284 ? 72.752 -21.132 -32.556 1.00 52.03 284 ASP A N 1
ATOM 2366 C CA . ASP A 1 284 ? 73.859 -21.171 -31.590 1.00 52.03 284 ASP A CA 1
ATOM 2367 C C . ASP A 1 284 ? 75.007 -20.262 -32.047 1.00 52.03 284 ASP A C 1
ATOM 2369 O O . ASP A 1 284 ? 75.928 -20.669 -32.749 1.00 52.03 284 ASP A O 1
ATOM 2373 N N . GLY A 1 285 ? 74.938 -18.982 -31.676 1.00 49.16 285 GLY A N 1
ATOM 2374 C CA . GLY A 1 285 ? 75.914 -18.010 -32.161 1.00 49.16 285 GLY A CA 1
ATOM 2375 C C . GLY A 1 285 ? 75.885 -16.639 -31.501 1.00 49.16 285 GLY A C 1
ATOM 2376 O O . GLY A 1 285 ? 76.098 -15.647 -32.187 1.00 49.16 285 GLY A O 1
ATOM 2377 N N . ASN A 1 286 ? 75.637 -16.549 -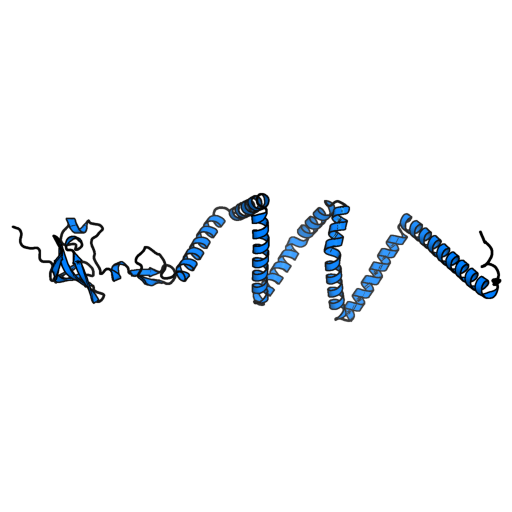30.191 1.00 43.06 286 ASN A N 1
ATOM 2378 C CA . ASN A 1 286 ? 76.209 -15.442 -29.422 1.00 43.06 286 ASN A CA 1
ATOM 2379 C C . ASN A 1 286 ? 76.497 -15.884 -27.983 1.00 43.06 286 ASN A C 1
ATOM 2381 O O . ASN A 1 286 ? 75.617 -15.911 -27.123 1.00 43.06 286 ASN A O 1
ATOM 2385 N N . GLY A 1 287 ? 77.747 -16.294 -27.771 1.00 47.09 287 GLY A N 1
ATOM 2386 C CA . GLY A 1 287 ? 78.346 -16.445 -26.456 1.00 47.09 287 GLY A CA 1
ATOM 2387 C C . GLY A 1 287 ? 78.910 -15.118 -25.945 1.00 47.09 287 GLY A C 1
ATOM 2388 O O . GLY A 1 287 ? 79.333 -14.279 -26.739 1.00 47.09 287 GLY A O 1
ATOM 2389 N N . ASN A 1 288 ? 78.974 -15.042 -24.612 1.00 41.19 288 ASN A N 1
ATOM 2390 C CA . ASN A 1 288 ? 79.555 -14.006 -23.745 1.00 41.19 288 ASN A CA 1
ATOM 2391 C C . ASN A 1 288 ? 78.833 -12.655 -23.649 1.00 41.19 288 ASN A C 1
ATOM 2393 O O . ASN A 1 288 ? 78.985 -11.804 -24.549 1.00 41.19 288 ASN A O 1
#

Foldseek 3Di:
DPDDDDQDQPAQQQWGFHAWDDDDDPWTWTFIAGVVRDTDIHTPLQDCPDPVSVPDPSRDRGDPQVVQWDQAPQPRDTAGDPDDDNHRDPVSVVVVVVVVVVVVVVVQCVVDVCSVVVVVVVLVVVCVVDVVSVVVVVVVVVVVVVVVVVVLVVPVVSVVVVVVVVVVVCVVCVVVVVVVVVVVLVPDDPVRNVVVCVVCVVVVVVVVVVVLVVQVVPPVSNVVVVVVVVVVVVVVVVVQCVDPVSVVVVVVVVVVVVVVVVVVVVVVVVVVCCVVPPDPPPPDDDDD

pLDDT: mean 88.31, std 9.43, range [41.19, 96.56]

Radius of gyration: 45.69 Å; chains: 1; bounding box: 120×44×116 Å

Organism: Ralstonia solanacearum (NCBI:txid305)

Sequence (288 aa):
MPAPLDLAGRVFGQLTVLERGEKLGTTQWWRCRCTCGRVEDIPQHRLPHSNTTRARRDVVYACANCRQTRICSQCGNTFHAKMPRACCSDACQQLHDRQKWREDYHRRATSDPEFNKKRFQRVRERAAADLELAEKLCVQNRQNNTAHRMRIDQDPERRARLIAYRAEYWQKNRATILASRRAALAAMSEEQRIAYRAKYRPSWREYARRKRLEISREPLRYIEYRQQQREAGARTYEKQQADPERRAARQKQQREAARRRALNELMRTGQELNERYGDPDESDGNGN